Protein AF-A0A381C977-F1 (afdb_monomer)

Organism: NCBI:txid82977

Radius of gyration: 35.24 Å; Cα contacts (8 Å, |Δi|>4): 410; chains: 1; bounding box: 62×56×121 Å

Secondary structure (DSSP, 8-state):
---HHHHHHHHHHHHHHHHHHHHHHHHHHHHHHHHHHHS--EEEEEEEE--TT--EEEEEEEEE-SSS-EEEEEEEEE-TTS-EEEEEEEEEEEEE-TT-EEEEPPPP-S-EE-TTS-EE----SS--EEEEEETTS-EEEPEE-----S---S-PPP--EETTEEP-TTEEEEEEEEETTEEEEEEEETTSBEESTT-BTTB-B--GGG-SHHHHHHHHHHTTGGGG-SEEEEEEEETTEEEEEEEGGG-------

Foldseek 3Di:
DPPPVVVVVVVVVVVVVVVVVVVVVVVVVVVVLVCLAPDFAKAWDWDWDDDPQAIDTHQIKIFGAGQAKFFFQWKWKQAPVRDIDTQDGDVRTDIAHHRRMDGDDGDDDNFDADPVRDTDHDDPVDDMWIKTQGPVGDIGTYHHPDPPPPDDDPDDDDFFDDPNDTDDPQWFKWKWFAAPNDTWIWTAGLQFAIDTPLDLVPPGGDHNVCPDPVSVVVCCVVSVSCVRTPWMWMWGDDPSDTDTDDTRVDDDDPDDD

pLDDT: mean 83.53, std 13.59, range [32.53, 97.38]

Sequence (257 aa):
MLNQHVLEYCSSIYDFLKGLPLSLFAATFAIYFAYMKISNKVAFSYSVSFRESGDKLTDFILKNQRDKTYSIKKILCKLNDGNLIILKDFQPPLLLKPFETALVEFDDVSMWLDKEGVKYHPDYSELFEITLLLHSGGSVKCINKYHSDYKEATISPYVSRFDGLILTQNMKFVMKVVTDNKTKDLIIYSHGWIEGDAYFGGYNCLNKEDVSLYRIVEIISEKKFNLSWDYYVVFEINDFRVKKVYDSRCQVELSNT

Mean predicted aligned error: 15.33 Å

Structure (mmCIF, N/CA/C/O backbone):
data_AF-A0A381C977-F1
#
_entry.id   AF-A0A381C977-F1
#
loop_
_atom_site.group_PDB
_atom_site.id
_atom_site.type_symbol
_atom_site.label_atom_id
_atom_site.label_alt_id
_atom_site.label_comp_id
_atom_site.label_asym_id
_atom_site.label_entity_id
_atom_site.label_seq_id
_atom_site.pdbx_PDB_ins_code
_atom_site.Cartn_x
_atom_site.Cartn_y
_atom_site.Cartn_z
_atom_site.occupancy
_atom_site.B_iso_or_equiv
_atom_site.auth_seq_id
_atom_site.auth_comp_id
_atom_site.auth_asym_id
_atom_site.auth_atom_id
_atom_site.pdbx_PDB_model_num
ATOM 1 N N . MET A 1 1 ? -4.507 -30.194 74.683 1.00 53.44 1 MET A N 1
ATOM 2 C CA . MET A 1 1 ? -5.699 -30.534 73.878 1.00 53.44 1 MET A CA 1
ATOM 3 C C . MET A 1 1 ? -6.047 -29.318 73.042 1.00 53.44 1 MET A C 1
ATOM 5 O O . MET A 1 1 ? -6.286 -28.265 73.618 1.00 53.44 1 MET A O 1
ATOM 9 N N . LEU A 1 2 ? -5.956 -29.418 71.714 1.00 55.38 2 LEU A N 1
ATOM 10 C CA . LEU A 1 2 ? -6.331 -28.321 70.820 1.00 55.38 2 LEU A CA 1
ATOM 11 C C . LEU A 1 2 ? -7.862 -28.195 70.844 1.00 55.38 2 LEU A C 1
ATOM 13 O O . LEU A 1 2 ? -8.553 -29.204 70.728 1.00 55.38 2 LEU A O 1
ATOM 17 N N . ASN A 1 3 ? -8.380 -26.987 71.066 1.00 77.00 3 ASN A N 1
ATOM 18 C CA . ASN A 1 3 ? -9.812 -26.746 71.233 1.00 77.00 3 ASN A CA 1
ATOM 19 C C . ASN A 1 3 ? -10.556 -27.082 69.927 1.00 77.00 3 ASN A C 1
ATOM 21 O O . ASN A 1 3 ? -10.293 -26.482 68.886 1.00 77.00 3 ASN A O 1
ATOM 25 N N . GLN A 1 4 ? -11.463 -28.055 69.988 1.00 74.94 4 GLN A N 1
ATOM 26 C CA . GLN A 1 4 ? -12.178 -28.612 68.836 1.00 74.94 4 GLN A CA 1
ATOM 27 C C . GLN A 1 4 ? -12.978 -27.535 68.082 1.00 74.94 4 GLN A C 1
ATOM 29 O O . GLN A 1 4 ? -12.979 -27.508 66.855 1.00 74.94 4 GLN A O 1
ATOM 34 N N . HIS A 1 5 ? -13.513 -26.553 68.812 1.00 73.81 5 HIS A N 1
ATOM 35 C CA . HIS A 1 5 ? -14.181 -25.388 68.231 1.00 73.81 5 HIS A CA 1
ATOM 36 C C . HIS A 1 5 ? -13.246 -24.474 67.434 1.00 73.81 5 HIS A C 1
ATOM 38 O O . HIS A 1 5 ? -13.669 -23.868 66.456 1.00 73.81 5 HIS A O 1
ATOM 44 N N . VAL A 1 6 ? -11.968 -24.375 67.816 1.00 77.38 6 VAL A N 1
ATOM 45 C CA . VAL A 1 6 ? -10.982 -23.562 67.084 1.00 77.38 6 VAL A CA 1
ATOM 46 C C . VAL A 1 6 ? -10.616 -24.234 65.760 1.00 77.38 6 VAL A C 1
ATOM 48 O O . VAL A 1 6 ? -10.459 -23.553 64.752 1.00 77.38 6 VAL A O 1
ATOM 51 N N . LEU A 1 7 ? -10.531 -25.567 65.737 1.00 78.19 7 LEU A N 1
ATOM 52 C CA . LEU A 1 7 ? -10.293 -26.334 64.510 1.00 78.19 7 LEU A CA 1
ATOM 53 C C . LEU A 1 7 ? -11.455 -26.210 63.516 1.00 78.19 7 LEU A C 1
ATOM 55 O O . LEU A 1 7 ? -11.210 -25.983 62.332 1.00 78.19 7 LEU A O 1
ATOM 59 N N . GLU A 1 8 ? -12.701 -26.288 63.989 1.00 79.69 8 GLU A N 1
ATOM 60 C CA . GLU A 1 8 ? -13.889 -26.082 63.149 1.00 79.69 8 GLU A CA 1
ATOM 61 C C . GLU A 1 8 ? -13.926 -24.665 62.563 1.00 79.69 8 GLU A C 1
ATOM 63 O O . GLU A 1 8 ? -14.110 -24.503 61.354 1.00 79.69 8 GLU A O 1
ATOM 68 N N . TYR A 1 9 ? -13.645 -23.647 63.383 1.00 77.69 9 TYR A N 1
ATOM 69 C CA . TYR A 1 9 ? -13.594 -22.251 62.941 1.00 77.69 9 TYR A CA 1
ATOM 70 C C . TYR A 1 9 ? -12.506 -22.017 61.882 1.00 77.69 9 TYR A C 1
ATOM 72 O O . TYR A 1 9 ? -12.747 -21.378 60.858 1.00 77.69 9 TYR A O 1
ATOM 80 N N . CYS A 1 10 ? -11.316 -22.587 62.086 1.00 76.38 10 CYS A N 1
ATOM 81 C CA . CYS A 1 10 ? -10.224 -22.524 61.117 1.00 76.38 10 CYS A CA 1
ATOM 82 C C . CYS A 1 10 ? -10.563 -23.245 59.804 1.00 76.38 10 CYS A C 1
ATOM 84 O O . CYS A 1 10 ? -10.223 -22.733 58.737 1.00 76.38 10 CYS A O 1
ATOM 86 N N . SER A 1 11 ? -11.255 -24.390 59.857 1.00 78.19 11 SER A N 1
ATOM 87 C CA . SER A 1 11 ? -11.688 -25.111 58.650 1.00 78.19 11 SER A CA 1
ATOM 88 C C . SER A 1 11 ? -12.703 -24.302 57.837 1.00 78.19 11 SER A C 1
ATOM 90 O O . SER A 1 11 ? -12.545 -24.154 56.628 1.00 78.19 11 SER A O 1
ATOM 92 N N . SER A 1 12 ? -13.661 -23.655 58.510 1.00 73.94 12 SER A N 1
ATOM 93 C CA . SER A 1 12 ? -14.663 -22.808 57.861 1.00 73.94 12 SER A CA 1
ATOM 94 C C . SER A 1 12 ? -14.040 -21.572 57.203 1.00 73.94 12 SER A C 1
ATOM 96 O O . SER A 1 12 ? -14.443 -21.195 56.103 1.00 73.94 12 SER A O 1
ATOM 98 N N . ILE A 1 13 ? -13.036 -20.959 57.840 1.00 74.62 13 ILE A N 1
ATOM 99 C CA . ILE A 1 13 ? -12.289 -19.832 57.261 1.00 74.62 13 ILE A CA 1
ATOM 100 C C . ILE A 1 13 ? -11.457 -20.293 56.059 1.00 74.62 13 ILE A C 1
ATOM 102 O O . ILE A 1 13 ? -11.405 -19.593 55.048 1.00 74.62 13 ILE A O 1
ATOM 106 N N . TYR A 1 14 ? -10.828 -21.466 56.140 1.00 77.81 14 TYR A N 1
ATOM 107 C CA . TYR A 1 14 ? -10.060 -22.038 55.037 1.00 77.81 14 TYR A CA 1
ATOM 108 C C . TYR A 1 14 ? -10.944 -22.336 53.819 1.00 77.81 14 TYR A C 1
ATOM 110 O O . TYR A 1 14 ? -10.590 -21.950 52.707 1.00 77.81 14 TYR A O 1
ATOM 118 N N . ASP A 1 15 ? -12.116 -22.937 54.018 1.00 74.44 15 ASP A N 1
ATOM 119 C CA . ASP A 1 15 ? -13.054 -23.233 52.931 1.00 74.44 15 ASP A CA 1
ATOM 120 C C . ASP A 1 15 ? -13.623 -21.956 52.290 1.00 74.44 15 ASP A C 1
ATOM 122 O O . ASP A 1 15 ? -13.745 -21.876 51.065 1.00 74.44 15 ASP A O 1
ATOM 126 N N . PHE A 1 16 ? -13.871 -20.911 53.087 1.00 68.31 16 PHE A N 1
ATOM 127 C CA . PHE A 1 16 ? -14.254 -19.588 52.584 1.00 68.31 16 PHE A CA 1
ATOM 128 C C . PHE A 1 16 ? -13.129 -18.929 51.765 1.00 68.31 16 PHE A C 1
ATOM 130 O O . PHE A 1 16 ? -13.351 -18.439 50.653 1.00 68.31 16 PHE A O 1
ATOM 137 N N . LEU A 1 17 ? -11.892 -18.972 52.271 1.00 67.25 17 LEU A N 1
ATOM 138 C CA . LEU A 1 17 ? -10.709 -18.440 51.588 1.00 67.25 17 LEU A CA 1
ATOM 139 C C . LEU A 1 17 ? -10.305 -19.257 50.355 1.00 67.25 17 LEU A C 1
ATOM 141 O O . LEU A 1 17 ? -9.634 -18.726 49.478 1.00 67.25 17 LEU A O 1
ATOM 145 N N . LYS A 1 18 ? -10.720 -20.520 50.243 1.00 73.50 18 LYS A N 1
ATOM 146 C CA . LYS A 1 18 ? -10.436 -21.378 49.085 1.00 73.50 18 LYS A CA 1
ATOM 147 C C . LYS A 1 18 ? -11.252 -20.987 47.847 1.00 73.50 18 LYS A C 1
ATOM 149 O O . LYS A 1 18 ? -10.755 -21.110 46.729 1.00 73.50 18 LYS A O 1
ATOM 154 N N . GLY A 1 19 ? -12.479 -20.488 48.027 1.00 68.50 19 GLY A N 1
ATOM 155 C CA . GLY A 1 19 ? -13.359 -20.048 46.932 1.00 68.50 19 GLY A CA 1
ATOM 156 C C . GLY A 1 19 ? -13.168 -18.587 46.502 1.00 68.50 19 GLY A C 1
ATOM 157 O O . GLY A 1 19 ? -13.388 -18.246 45.335 1.00 68.50 19 GLY A O 1
ATOM 158 N N . LEU A 1 20 ? -12.717 -17.724 47.421 1.00 75.94 20 LEU A N 1
ATOM 159 C CA . LEU A 1 20 ? -12.556 -16.284 47.186 1.00 75.94 20 LEU A CA 1
ATOM 160 C C . LEU A 1 20 ? -11.627 -15.941 45.999 1.00 75.94 20 LEU A C 1
ATOM 162 O O . LEU A 1 20 ? -12.036 -15.144 45.150 1.00 75.94 20 LEU A O 1
ATOM 166 N N . PRO A 1 21 ? -10.427 -16.545 45.860 1.00 79.75 21 PRO A N 1
ATOM 167 C CA . PRO A 1 21 ? -9.498 -16.228 44.781 1.00 79.75 21 PRO A CA 1
ATOM 168 C C . PRO A 1 21 ? -10.104 -16.526 43.414 1.00 79.75 21 PRO A C 1
ATOM 170 O O . PRO A 1 21 ? -10.036 -15.690 42.519 1.00 79.75 21 PRO A O 1
ATOM 173 N N . LEU A 1 22 ? -10.763 -17.680 43.263 1.00 80.56 22 LEU A N 1
ATOM 174 C CA . LEU A 1 22 ? -11.372 -18.087 41.997 1.00 80.56 22 LEU A CA 1
ATOM 175 C C . LEU A 1 22 ? -12.500 -17.131 41.584 1.00 80.56 22 LEU A C 1
ATOM 177 O O . LEU A 1 22 ? -12.594 -16.759 40.416 1.00 80.56 22 LEU A O 1
ATOM 181 N N . SER A 1 23 ? -13.314 -16.683 42.546 1.00 84.06 23 SER A N 1
ATOM 182 C CA . SER A 1 23 ? -14.376 -15.702 42.294 1.00 84.06 23 SER A CA 1
ATOM 183 C C . SER A 1 23 ? -13.831 -14.322 41.899 1.00 84.06 23 SER A C 1
ATOM 185 O O . SER A 1 23 ? -14.356 -13.698 40.978 1.00 84.06 23 SER A O 1
ATOM 187 N N . LEU A 1 24 ? -12.730 -13.878 42.517 1.00 85.00 24 LEU A N 1
ATOM 188 C CA . LEU A 1 24 ? -12.038 -12.636 42.162 1.00 85.00 24 LEU A CA 1
ATOM 189 C C . LEU A 1 24 ? -11.413 -12.723 40.762 1.00 85.00 24 LEU A C 1
ATOM 191 O O . LEU A 1 24 ? -11.556 -11.797 39.958 1.00 85.00 24 LEU A O 1
ATOM 195 N N . PHE A 1 25 ? -10.789 -13.856 40.425 1.00 85.06 25 PHE A N 1
ATOM 196 C CA . PHE A 1 25 ? -10.299 -14.109 39.070 1.00 85.06 25 PHE A CA 1
ATOM 197 C C . PHE A 1 25 ? -11.448 -14.087 38.055 1.00 85.06 25 PHE A C 1
ATOM 199 O O . PHE A 1 25 ? -11.377 -13.366 37.064 1.00 85.06 25 PHE A O 1
ATOM 206 N N . ALA A 1 26 ? -12.555 -14.781 38.313 1.00 87.44 26 ALA A N 1
ATOM 207 C CA . ALA A 1 26 ? -13.708 -14.757 37.415 1.00 87.44 26 ALA A CA 1
ATOM 208 C C . ALA A 1 26 ? -14.281 -13.338 37.228 1.00 87.44 26 ALA A C 1
ATOM 210 O O . ALA A 1 26 ? -14.559 -12.928 36.100 1.00 87.44 26 ALA A O 1
ATOM 211 N N . ALA A 1 27 ? -14.398 -12.559 38.308 1.00 90.56 27 ALA A N 1
ATOM 212 C CA . ALA A 1 27 ? -14.891 -11.184 38.260 1.00 90.56 27 ALA A CA 1
ATOM 213 C C . ALA A 1 27 ? -13.979 -10.264 37.431 1.00 90.56 27 ALA A C 1
ATOM 215 O O . ALA A 1 27 ? -14.463 -9.483 36.612 1.00 90.56 27 ALA A O 1
ATOM 216 N N . THR A 1 28 ? -12.658 -10.379 37.591 1.00 89.50 28 THR A N 1
ATOM 217 C CA . THR A 1 28 ? -11.688 -9.587 36.812 1.00 89.50 28 THR A 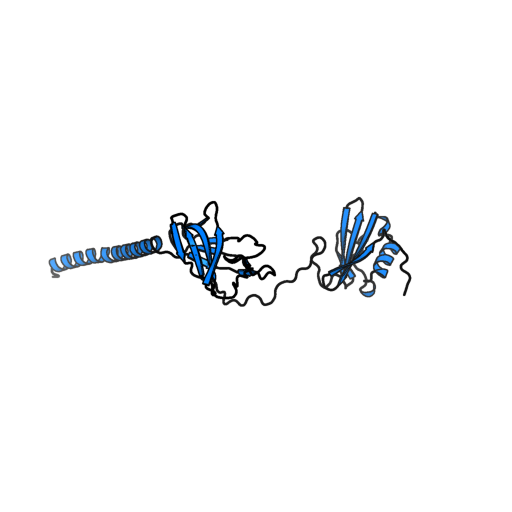CA 1
ATOM 218 C C . THR A 1 28 ? -11.753 -9.901 35.317 1.00 89.50 28 THR A C 1
ATOM 220 O O . THR A 1 28 ? -11.802 -8.974 34.505 1.00 89.50 28 THR A O 1
ATOM 223 N N . PHE A 1 29 ? -11.855 -11.179 34.935 1.00 90.88 29 PHE A N 1
ATOM 224 C CA . PHE A 1 29 ? -12.082 -11.563 33.538 1.00 90.88 29 PHE A CA 1
ATOM 225 C C . PHE A 1 29 ? -13.427 -11.057 33.007 1.00 90.88 29 PHE A C 1
ATOM 227 O O . PHE A 1 29 ? -13.480 -10.529 31.897 1.00 90.88 29 PHE A O 1
ATOM 234 N N . ALA A 1 30 ? -14.504 -11.152 33.791 1.00 90.94 30 ALA A N 1
ATOM 235 C CA . ALA A 1 30 ? -15.818 -10.653 33.388 1.00 90.94 30 ALA A CA 1
ATOM 236 C C . ALA A 1 30 ? -15.794 -9.141 33.106 1.00 90.94 30 ALA A C 1
ATOM 238 O O . ALA A 1 30 ? -16.296 -8.698 32.071 1.00 90.94 30 ALA A O 1
ATOM 239 N N . ILE A 1 31 ? -15.148 -8.357 33.976 1.00 91.81 31 ILE A N 1
ATOM 240 C CA . ILE A 1 31 ? -14.964 -6.912 33.784 1.00 91.81 31 ILE A CA 1
ATOM 241 C C . ILE A 1 31 ? -14.131 -6.637 32.526 1.00 91.81 31 ILE A C 1
ATOM 243 O O . ILE A 1 31 ? -14.494 -5.777 31.721 1.00 91.81 31 ILE A O 1
ATOM 247 N N . TYR A 1 32 ? -13.044 -7.384 32.316 1.00 90.12 32 TYR A N 1
ATOM 248 C CA . TYR A 1 32 ? -12.194 -7.238 31.136 1.00 90.12 32 TYR A CA 1
ATOM 249 C C . TYR A 1 32 ? -12.957 -7.510 29.830 1.00 90.12 32 TYR A C 1
ATOM 251 O O . TYR A 1 32 ? -12.916 -6.691 28.908 1.00 90.12 32 TYR A O 1
ATOM 259 N N . PHE A 1 33 ? -13.702 -8.614 29.749 1.00 88.94 33 PHE A N 1
ATOM 260 C CA . PHE A 1 33 ? -14.486 -8.947 28.558 1.00 88.94 33 PHE A CA 1
ATOM 261 C C . PHE A 1 33 ? -15.640 -7.967 28.330 1.00 88.94 33 PHE A C 1
ATOM 263 O O . PHE A 1 33 ? -15.883 -7.559 27.192 1.00 88.94 33 PHE A O 1
ATOM 270 N N . ALA A 1 34 ? -16.297 -7.504 29.398 1.00 89.06 34 ALA A N 1
ATOM 271 C 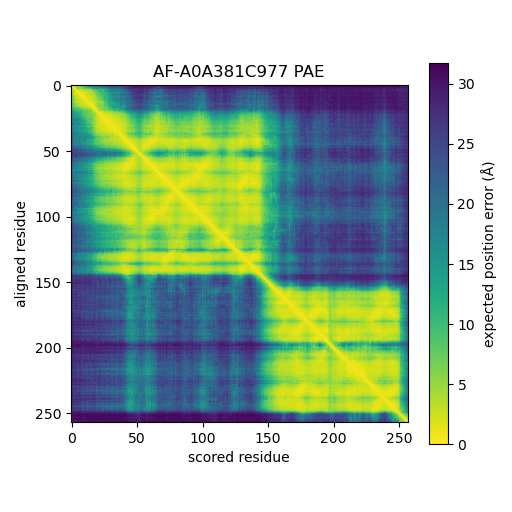CA . ALA A 1 34 ? -17.298 -6.447 29.299 1.00 89.06 34 ALA A CA 1
ATOM 272 C C . ALA A 1 34 ? -16.693 -5.159 28.712 1.00 89.06 34 ALA A C 1
ATOM 274 O O . ALA A 1 34 ? -17.239 -4.586 27.765 1.00 89.06 34 ALA A O 1
ATOM 275 N N . TYR A 1 35 ? -15.517 -4.745 29.193 1.00 89.81 35 TYR A N 1
ATOM 276 C CA . TYR A 1 35 ? -14.794 -3.596 28.647 1.00 89.81 35 TYR A CA 1
ATOM 277 C C . TYR A 1 35 ? -14.421 -3.786 27.166 1.00 89.81 35 TYR A C 1
ATOM 279 O O . TYR A 1 35 ? -14.592 -2.863 26.361 1.00 89.81 35 TYR A O 1
ATOM 287 N N . MET A 1 36 ? -13.954 -4.977 26.779 1.00 86.62 36 MET A N 1
ATOM 288 C CA . MET A 1 36 ? -13.595 -5.300 25.391 1.00 86.62 36 MET A CA 1
ATOM 289 C C . MET A 1 36 ? -14.790 -5.273 24.433 1.00 86.62 36 MET A C 1
ATOM 291 O O . MET A 1 36 ? -14.609 -4.946 23.260 1.00 86.62 36 MET A O 1
ATOM 295 N N . LYS A 1 37 ? -15.998 -5.559 24.926 1.00 86.06 37 LYS A N 1
ATOM 296 C CA . LYS A 1 37 ? -17.238 -5.543 24.139 1.00 86.06 37 LYS A CA 1
ATOM 297 C C . LYS A 1 37 ? -17.858 -4.148 24.024 1.00 86.06 37 LYS A C 1
ATOM 299 O O . LYS A 1 37 ? -18.415 -3.797 22.985 1.00 86.06 37 LYS A O 1
ATOM 304 N N . ILE A 1 38 ? -17.757 -3.331 25.073 1.00 84.44 38 ILE A N 1
ATOM 305 C CA . ILE A 1 38 ? -18.391 -2.003 25.113 1.00 84.44 38 ILE A CA 1
ATOM 306 C C . ILE A 1 38 ? -17.493 -0.942 24.466 1.00 84.44 38 ILE A C 1
ATOM 308 O O . ILE A 1 38 ? -17.954 -0.139 23.652 1.00 84.44 38 ILE A O 1
ATOM 312 N N . SER A 1 39 ? -16.194 -0.946 24.770 1.00 86.88 39 SER A N 1
ATOM 313 C CA . SER A 1 39 ? -15.284 0.103 24.298 1.00 86.88 39 SER A CA 1
ATOM 314 C C . SER A 1 39 ? -15.073 0.074 22.778 1.00 86.88 39 SER A C 1
ATOM 316 O O . SER A 1 39 ? -15.250 -0.949 22.116 1.00 86.88 39 SER A O 1
ATOM 318 N N . ASN A 1 40 ? -14.722 1.226 22.202 1.00 87.88 40 ASN A N 1
ATOM 319 C CA . ASN A 1 40 ? -14.386 1.362 20.787 1.00 87.88 40 ASN A CA 1
ATOM 320 C C . ASN A 1 40 ? -12.873 1.446 20.612 1.00 87.88 40 ASN A C 1
ATOM 322 O O . ASN A 1 40 ? -12.239 2.291 21.242 1.00 87.88 40 ASN A O 1
ATOM 326 N N . LYS A 1 41 ? -12.292 0.593 19.763 1.00 92.44 41 LYS A N 1
ATOM 327 C CA . LYS A 1 41 ? -10.870 0.698 19.420 1.00 92.44 41 LYS A CA 1
ATOM 328 C C . LYS A 1 41 ? -10.584 0.072 18.061 1.00 92.44 41 LYS A C 1
ATOM 330 O O . LYS A 1 41 ? -10.393 -1.137 17.954 1.00 92.44 41 LYS A O 1
ATOM 335 N N . VAL A 1 42 ? -10.529 0.925 17.044 1.00 94.94 42 VAL A N 1
ATOM 336 C CA . VAL A 1 42 ? -10.055 0.572 15.704 1.00 94.94 42 VAL A CA 1
ATOM 337 C C . VAL A 1 42 ? -8.773 1.349 15.452 1.00 94.94 42 VAL A C 1
ATOM 339 O O . VAL A 1 42 ? -8.721 2.552 15.702 1.00 94.94 42 VAL A O 1
ATOM 342 N N . ALA A 1 43 ? -7.729 0.655 15.021 1.00 93.81 43 ALA A N 1
ATOM 343 C CA . ALA A 1 43 ? -6.476 1.270 14.614 1.00 93.81 43 ALA A CA 1
ATOM 344 C C . ALA A 1 43 ? -6.367 1.291 13.092 1.00 93.81 43 ALA A C 1
ATOM 346 O O . ALA A 1 43 ? -6.979 0.450 12.433 1.00 93.81 43 ALA A O 1
ATOM 347 N N . PHE A 1 44 ? -5.578 2.218 12.562 1.00 92.69 44 PHE A N 1
ATOM 348 C CA . PHE A 1 44 ? -5.246 2.239 11.143 1.00 92.69 44 PHE A CA 1
ATOM 349 C C . PHE A 1 44 ? -3.741 2.387 10.905 1.00 92.69 44 PHE A C 1
ATOM 351 O O . PHE A 1 44 ? -3.015 2.877 11.779 1.00 92.69 44 PHE A O 1
ATOM 358 N N . SER A 1 45 ? -3.305 1.928 9.734 1.00 90.06 45 SER A N 1
ATOM 359 C CA . SER A 1 45 ? -1.977 2.134 9.150 1.00 90.06 45 SER A CA 1
ATOM 360 C C . SER A 1 45 ? -2.124 2.425 7.660 1.00 90.06 45 SER A C 1
ATOM 362 O O . SER A 1 45 ? -3.116 2.009 7.063 1.00 90.06 45 SER A O 1
ATOM 364 N N . TYR A 1 46 ? -1.174 3.143 7.071 1.00 87.81 46 TYR A N 1
ATOM 365 C CA . TYR A 1 46 ? -1.224 3.550 5.668 1.00 87.81 46 TYR A CA 1
ATOM 366 C C . TYR A 1 46 ? 0.180 3.842 5.133 1.00 87.81 46 TYR A C 1
ATOM 368 O O . TYR A 1 46 ? 1.120 4.027 5.906 1.00 87.81 46 TYR A O 1
ATOM 376 N N . SER A 1 47 ? 0.269 3.943 3.814 1.00 83.19 47 SER A N 1
ATOM 377 C CA . SER A 1 47 ? 1.387 4.503 3.059 1.00 83.19 47 SER A CA 1
ATOM 378 C C . SER A 1 47 ? 0.883 5.647 2.181 1.00 83.19 47 SER A C 1
ATOM 380 O O . SER A 1 47 ? -0.306 5.715 1.858 1.00 83.19 47 SER A O 1
ATOM 382 N N . VAL A 1 48 ? 1.769 6.560 1.787 1.00 81.69 48 VAL A N 1
ATOM 383 C CA . VAL A 1 48 ? 1.426 7.681 0.901 1.00 81.69 48 VAL A CA 1
ATOM 384 C C . VAL A 1 48 ? 2.126 7.489 -0.438 1.00 81.69 48 VAL A C 1
ATOM 386 O O . VAL A 1 48 ? 3.329 7.263 -0.502 1.00 81.69 48 VAL A O 1
ATOM 389 N N . SER A 1 49 ? 1.360 7.567 -1.521 1.00 76.00 49 SER A N 1
ATOM 390 C CA . SER A 1 49 ? 1.872 7.601 -2.887 1.00 76.00 49 SER A CA 1
ATOM 391 C C . SER A 1 49 ? 1.709 9.015 -3.431 1.00 76.00 49 SER A C 1
ATOM 393 O O . SER A 1 49 ? 0.586 9.477 -3.635 1.00 76.00 49 SER A O 1
ATOM 395 N N . PHE A 1 50 ? 2.832 9.685 -3.680 1.00 70.31 50 PHE A N 1
ATOM 396 C CA . PHE A 1 50 ? 2.868 11.012 -4.292 1.00 70.31 50 PHE A CA 1
ATOM 397 C C . PHE A 1 50 ? 2.546 10.912 -5.791 1.00 70.31 50 PHE A C 1
ATOM 399 O O . PHE A 1 50 ? 3.159 10.118 -6.513 1.00 70.31 50 PH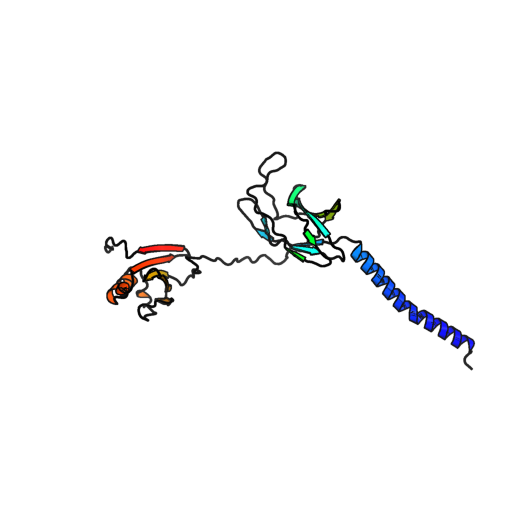E A O 1
ATOM 406 N N . ARG A 1 51 ? 1.579 11.703 -6.272 1.00 65.06 51 ARG A N 1
ATOM 407 C CA . ARG A 1 51 ? 1.179 11.779 -7.690 1.00 65.06 51 ARG A CA 1
ATOM 408 C C . ARG A 1 51 ? 0.929 13.232 -8.093 1.00 65.06 51 ARG A C 1
ATOM 410 O O . ARG A 1 51 ? 0.536 14.044 -7.263 1.00 65.06 51 ARG A O 1
ATOM 417 N N . GLU A 1 52 ? 1.058 13.552 -9.383 1.00 59.81 52 GLU A N 1
ATOM 418 C CA . GLU A 1 52 ? 0.754 14.902 -9.904 1.00 59.81 52 GLU A CA 1
ATOM 419 C C . GLU A 1 52 ? -0.713 15.327 -9.683 1.00 59.81 52 GLU A C 1
ATOM 421 O O . GLU A 1 52 ? -1.016 16.515 -9.583 1.00 59.81 52 GLU A O 1
ATOM 426 N N . SER A 1 53 ? -1.634 14.363 -9.579 1.00 59.03 53 SER A N 1
ATOM 427 C CA . SER A 1 53 ? -3.056 14.589 -9.284 1.00 59.03 53 SER A CA 1
ATOM 428 C C . SER A 1 53 ? -3.358 14.827 -7.795 1.00 59.03 53 SER A C 1
ATOM 430 O O . SER A 1 53 ? -4.515 15.063 -7.446 1.00 59.03 53 SER A O 1
ATOM 432 N N . GLY A 1 54 ? -2.344 14.764 -6.927 1.00 64.19 54 GLY A N 1
ATOM 433 C CA . GLY A 1 54 ? -2.458 14.821 -5.469 1.00 64.19 54 GLY A CA 1
ATOM 434 C C . GLY A 1 54 ? -2.087 13.498 -4.801 1.00 64.19 54 GLY A C 1
ATOM 435 O O . GLY A 1 54 ? -2.135 12.432 -5.425 1.00 64.19 54 GLY A O 1
ATOM 436 N N . ASP A 1 55 ? -1.715 13.580 -3.527 1.00 73.00 55 ASP A N 1
ATOM 437 C CA . ASP A 1 55 ? -1.285 12.431 -2.737 1.00 73.00 55 ASP A CA 1
ATOM 438 C C . ASP A 1 55 ? -2.405 11.400 -2.597 1.00 73.00 55 ASP A C 1
ATOM 440 O O . ASP A 1 55 ? -3.587 11.730 -2.469 1.00 73.00 55 ASP A O 1
ATOM 444 N N . LYS A 1 56 ? -2.029 10.121 -2.612 1.00 79.88 56 LYS A N 1
ATOM 445 C CA . LYS A 1 56 ? -2.954 9.003 -2.440 1.00 79.88 56 LYS A CA 1
ATOM 446 C C . LYS A 1 56 ? -2.561 8.171 -1.229 1.00 79.88 56 LYS A C 1
ATOM 448 O O . LYS A 1 56 ? -1.439 7.677 -1.144 1.00 79.88 56 LYS A O 1
ATOM 453 N N . LEU A 1 57 ? -3.525 7.919 -0.346 1.00 83.00 57 LEU A N 1
ATOM 454 C CA . LEU A 1 57 ? -3.386 6.885 0.674 1.00 83.00 57 LEU A CA 1
ATOM 455 C C . LEU A 1 57 ? -3.399 5.501 0.008 1.00 83.00 57 LEU A C 1
ATOM 457 O O . LEU A 1 57 ? -4.305 5.153 -0.750 1.00 83.00 57 LEU A O 1
ATOM 461 N N . THR A 1 58 ? -2.375 4.713 0.293 1.00 83.12 58 THR A N 1
ATOM 462 C CA . THR A 1 58 ? -2.149 3.353 -0.209 1.00 83.12 58 THR A CA 1
ATOM 463 C C . THR A 1 58 ? -1.919 2.417 0.970 1.00 83.12 58 THR A C 1
ATOM 465 O O . THR A 1 58 ? -1.699 2.885 2.088 1.00 83.12 58 THR A O 1
ATOM 468 N N . ASP A 1 59 ? -2.060 1.107 0.754 1.00 86.25 59 ASP A N 1
ATOM 469 C CA . ASP A 1 59 ? -1.885 0.085 1.798 1.00 86.25 59 ASP A CA 1
ATOM 470 C C . ASP A 1 59 ? -2.645 0.401 3.100 1.00 86.25 59 ASP A C 1
ATOM 472 O O . ASP A 1 59 ? -2.163 0.190 4.216 1.00 86.25 59 ASP A O 1
ATOM 476 N N . PHE A 1 60 ? -3.852 0.961 2.959 1.00 90.44 60 PHE A N 1
ATOM 477 C CA . PHE A 1 60 ? -4.630 1.434 4.092 1.00 90.44 60 PHE A CA 1
ATOM 478 C C . PHE A 1 60 ? -5.270 0.253 4.811 1.00 90.44 60 PHE A C 1
ATOM 480 O O . PHE A 1 60 ? -6.173 -0.406 4.299 1.00 90.44 60 PHE A O 1
ATOM 487 N N . ILE A 1 61 ? -4.818 -0.013 6.027 1.00 93.12 61 ILE A N 1
ATOM 488 C CA . ILE A 1 61 ? -5.240 -1.171 6.804 1.00 93.12 61 ILE A CA 1
ATOM 489 C C . ILE A 1 61 ? -6.019 -0.699 8.022 1.00 93.12 61 ILE A C 1
ATOM 491 O O . ILE A 1 61 ? -5.544 0.117 8.808 1.00 93.12 61 ILE A O 1
ATOM 495 N N . LEU A 1 62 ? -7.200 -1.277 8.224 1.00 95.69 62 LEU A N 1
ATOM 496 C CA . LEU A 1 62 ? -7.983 -1.148 9.447 1.00 95.69 62 LEU A CA 1
ATOM 497 C C . LEU A 1 62 ? -7.791 -2.384 10.317 1.00 95.69 62 LEU A C 1
ATOM 499 O O . LEU A 1 62 ? -7.959 -3.506 9.851 1.00 95.69 62 LEU A O 1
ATOM 503 N N . LYS A 1 63 ? -7.509 -2.186 11.604 1.00 95.31 63 LYS A N 1
ATOM 504 C CA . LYS A 1 63 ? -7.383 -3.262 12.592 1.00 95.31 63 LYS A CA 1
ATOM 505 C C . LYS A 1 63 ? -8.354 -3.065 13.742 1.00 95.31 63 LYS A C 1
ATOM 507 O O . LYS A 1 63 ? -8.227 -2.120 14.527 1.00 95.31 63 LYS A O 1
ATOM 512 N N . ASN A 1 64 ? -9.276 -4.004 13.898 1.00 95.56 64 ASN A N 1
ATOM 513 C CA . ASN A 1 64 ? -10.142 -4.067 15.062 1.00 95.56 64 ASN A CA 1
ATOM 514 C C . ASN A 1 64 ? -9.362 -4.590 16.276 1.00 95.56 64 ASN A C 1
ATOM 516 O O . ASN A 1 64 ? -8.656 -5.590 16.194 1.00 95.56 64 ASN A O 1
ATOM 520 N N . GLN A 1 65 ? -9.465 -3.912 17.417 1.00 93.56 65 GLN A N 1
ATOM 521 C CA . GLN A 1 65 ? -8.828 -4.331 18.674 1.00 93.56 65 GLN A CA 1
ATOM 522 C C . GLN A 1 65 ? -9.854 -4.698 19.745 1.00 93.56 65 GLN A C 1
ATOM 524 O O . GLN A 1 65 ? -9.534 -4.681 20.937 1.00 93.56 65 GLN A O 1
ATOM 529 N N . ARG A 1 66 ? -11.102 -4.941 19.345 1.00 93.31 66 ARG A N 1
ATOM 530 C CA . ARG A 1 66 ? -12.232 -5.184 20.234 1.00 93.31 66 ARG A CA 1
ATOM 531 C C . ARG A 1 66 ? -13.016 -6.405 19.806 1.00 93.31 66 ARG A C 1
ATOM 533 O O . ARG A 1 66 ? -13.014 -6.792 18.639 1.00 93.31 66 ARG A O 1
ATOM 540 N N . ASP A 1 67 ? -13.708 -6.971 20.786 1.00 91.25 67 ASP A N 1
ATOM 541 C CA . ASP A 1 67 ? -14.569 -8.129 20.594 1.00 91.25 67 ASP A CA 1
ATOM 542 C C . ASP A 1 67 ? -15.977 -7.689 20.166 1.00 91.25 67 ASP A C 1
ATOM 544 O O . ASP A 1 67 ? -16.966 -7.845 20.883 1.00 91.25 67 ASP A O 1
ATOM 548 N N . LYS A 1 68 ? -16.040 -6.997 19.023 1.00 90.94 68 LYS A N 1
ATOM 549 C CA . LYS A 1 68 ? -17.292 -6.584 18.384 1.00 90.94 68 LYS A CA 1
ATOM 550 C C . LYS A 1 68 ? -17.106 -6.325 16.902 1.00 90.94 68 LYS A C 1
ATOM 552 O O . LYS A 1 68 ? -16.052 -5.855 16.485 1.00 90.94 68 LYS A O 1
ATOM 557 N N . THR A 1 69 ? -18.145 -6.588 16.123 1.00 93.81 69 THR A N 1
ATOM 558 C CA . THR A 1 69 ? -18.158 -6.308 14.685 1.00 93.81 69 THR A CA 1
ATOM 559 C C . THR A 1 69 ? -18.510 -4.848 14.423 1.00 93.81 69 THR A C 1
ATOM 561 O O . THR A 1 69 ? -19.455 -4.316 15.008 1.00 93.81 69 THR A O 1
ATOM 564 N N . TYR A 1 70 ? -17.795 -4.216 13.496 1.00 95.38 70 TYR A N 1
ATOM 565 C CA . TYR A 1 70 ? -18.130 -2.898 12.969 1.00 95.38 70 TYR A CA 1
ATOM 566 C C . TYR A 1 70 ? -18.661 -3.024 11.544 1.00 95.38 70 TYR A C 1
ATOM 568 O O . TYR A 1 70 ? -17.987 -3.576 10.682 1.00 95.38 70 TYR A O 1
ATOM 576 N N . SER A 1 71 ? -19.853 -2.485 11.290 1.00 96.44 71 SER A N 1
ATOM 577 C CA . SER A 1 71 ? -20.398 -2.345 9.936 1.00 96.44 71 SER A CA 1
ATOM 578 C C . SER A 1 71 ? -20.102 -0.940 9.428 1.00 96.44 71 SER A C 1
ATOM 580 O O . SER A 1 71 ? -20.828 0.001 9.747 1.00 96.44 71 SER A O 1
ATOM 582 N N . ILE A 1 72 ? -19.022 -0.787 8.674 1.00 97.38 72 ILE A N 1
ATOM 583 C CA . ILE A 1 72 ? -18.481 0.495 8.223 1.00 97.38 72 ILE A CA 1
ATOM 584 C C . ILE A 1 72 ? -19.161 0.900 6.914 1.00 97.38 72 ILE A C 1
ATOM 586 O O . ILE A 1 72 ? -19.089 0.193 5.914 1.00 97.38 72 ILE A O 1
ATOM 590 N N . LYS A 1 73 ? -19.820 2.059 6.923 1.00 97.12 73 LYS A N 1
ATOM 591 C CA . LYS A 1 73 ? -20.445 2.673 5.747 1.00 97.12 73 LYS A CA 1
ATOM 592 C C . LYS A 1 73 ? -19.486 3.623 5.038 1.00 97.12 73 LYS A C 1
ATOM 594 O O . LYS A 1 73 ? -19.392 3.577 3.823 1.00 97.12 73 LYS A O 1
ATOM 599 N N . LYS A 1 74 ? -18.780 4.486 5.776 1.00 96.69 74 LYS A N 1
ATOM 600 C CA . LYS A 1 74 ? -17.846 5.462 5.189 1.00 96.69 74 LYS A CA 1
ATOM 601 C C . LYS A 1 74 ? -16.555 5.553 5.976 1.00 96.69 74 LYS A C 1
ATOM 603 O O . LYS A 1 74 ? -16.569 5.403 7.198 1.00 96.69 74 LYS A O 1
ATOM 608 N N . ILE A 1 75 ? -15.480 5.878 5.272 1.00 96.31 75 ILE A N 1
ATOM 609 C CA . ILE A 1 75 ? -14.218 6.314 5.865 1.00 96.31 75 ILE A CA 1
ATOM 610 C C . ILE A 1 75 ? -14.078 7.802 5.583 1.00 96.31 75 ILE A C 1
ATOM 612 O O . ILE A 1 75 ? -14.089 8.229 4.429 1.00 96.31 75 ILE A O 1
ATOM 616 N N . LEU A 1 76 ? -13.967 8.578 6.654 1.00 94.31 76 LEU A N 1
ATOM 617 C CA . LEU A 1 76 ? -13.729 10.009 6.612 1.00 94.31 76 LEU A CA 1
ATOM 618 C C . LEU A 1 76 ? -12.304 10.300 7.067 1.00 94.31 76 LEU A C 1
ATOM 620 O O . LEU A 1 76 ? -11.833 9.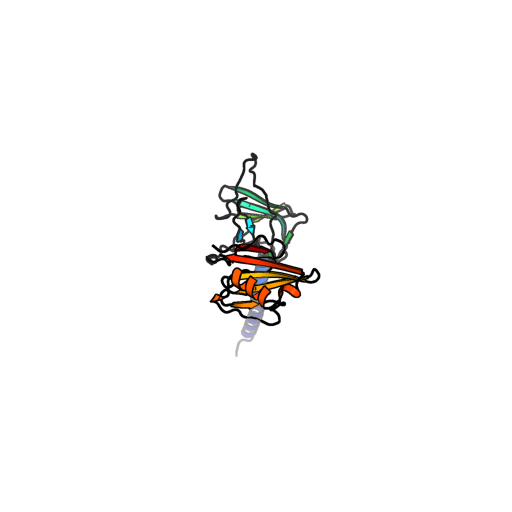703 8.036 1.00 94.31 76 LEU A O 1
ATOM 624 N N . CYS A 1 77 ? -11.663 11.248 6.400 1.00 92.06 77 CYS A N 1
ATOM 625 C CA . CYS A 1 77 ? -10.380 11.804 6.786 1.00 92.06 77 CYS A CA 1
ATOM 626 C C . CYS A 1 77 ? -10.553 13.285 7.091 1.00 92.06 77 CYS A C 1
ATOM 628 O O . CYS A 1 77 ? -11.061 14.029 6.255 1.00 92.06 77 CYS A O 1
ATOM 630 N N . LYS A 1 78 ? -10.165 13.703 8.292 1.00 90.44 78 LYS A N 1
ATOM 631 C CA . LYS A 1 78 ? -10.063 15.110 8.655 1.00 90.44 78 LYS A CA 1
ATOM 632 C C . LYS A 1 78 ? -8.597 15.514 8.580 1.00 90.44 78 LYS A C 1
ATOM 634 O O . LYS A 1 78 ? -7.787 14.990 9.344 1.00 90.44 78 LYS A O 1
ATOM 639 N N . LEU A 1 79 ? -8.294 16.425 7.671 1.00 86.75 79 LEU A N 1
ATOM 640 C CA . LEU A 1 79 ? -6.957 16.965 7.465 1.00 86.75 79 LEU A CA 1
ATOM 641 C C . LEU A 1 79 ? -6.650 18.087 8.465 1.00 86.75 79 LEU A C 1
ATOM 643 O O . LEU A 1 79 ? -7.550 18.603 9.140 1.00 86.75 79 LEU A O 1
ATOM 647 N N . ASN A 1 80 ? -5.371 18.451 8.573 1.00 83.69 80 ASN A N 1
ATOM 648 C CA . ASN A 1 80 ? -4.891 19.481 9.500 1.00 83.69 80 ASN A CA 1
ATOM 649 C C . ASN A 1 80 ? -5.473 20.872 9.226 1.00 83.69 80 ASN A C 1
ATOM 651 O O . ASN A 1 80 ? -5.732 21.625 10.164 1.00 83.69 80 ASN A O 1
ATOM 655 N N . ASP A 1 81 ? -5.755 21.184 7.963 1.00 82.69 81 ASP A N 1
ATOM 656 C CA . ASP A 1 81 ? -6.432 22.417 7.545 1.00 82.69 81 ASP A CA 1
ATOM 657 C C . ASP A 1 81 ? -7.922 22.468 7.951 1.00 82.69 81 ASP A C 1
ATOM 659 O O . ASP A 1 81 ? -8.610 23.463 7.727 1.00 82.69 81 ASP A O 1
ATOM 663 N N . GLY A 1 82 ? -8.430 21.402 8.577 1.00 83.62 82 GLY A N 1
ATOM 664 C CA . GLY A 1 82 ? -9.805 21.277 9.040 1.00 83.62 82 GLY A CA 1
ATOM 665 C C . GLY A 1 82 ? -10.768 20.720 7.995 1.00 83.62 82 GLY A C 1
ATOM 666 O O . GLY A 1 82 ? -11.918 20.436 8.350 1.00 83.62 82 GLY A O 1
ATOM 667 N N . ASN A 1 83 ? -10.322 20.509 6.753 1.00 84.19 83 ASN A N 1
ATOM 668 C CA . ASN A 1 83 ? -11.153 19.934 5.707 1.00 84.19 83 ASN A CA 1
ATOM 669 C C . ASN A 1 83 ? -11.466 18.463 5.991 1.00 84.19 83 ASN A C 1
ATOM 671 O O . ASN A 1 83 ? -10.659 17.702 6.530 1.00 84.19 83 ASN A O 1
ATOM 675 N N . LEU A 1 84 ? -12.688 18.066 5.635 1.00 88.25 84 LEU A N 1
ATOM 676 C CA . LEU A 1 84 ? -13.199 16.716 5.833 1.00 88.25 84 LEU A CA 1
ATOM 677 C C . LEU A 1 84 ? -13.443 16.061 4.478 1.00 88.25 84 LEU A C 1
ATOM 679 O O . LEU A 1 84 ? -14.295 16.503 3.709 1.00 88.25 84 LEU A O 1
ATOM 683 N N . ILE A 1 85 ? -12.735 14.969 4.231 1.00 90.00 85 ILE A N 1
ATOM 684 C CA . ILE A 1 85 ? -12.756 14.230 2.976 1.00 90.00 85 ILE A CA 1
ATOM 685 C C . ILE A 1 85 ? -13.415 12.876 3.191 1.00 90.00 85 ILE A C 1
ATOM 687 O O . ILE A 1 85 ? -13.165 12.190 4.184 1.00 90.00 85 ILE A O 1
ATOM 691 N N . ILE A 1 86 ? -14.242 12.463 2.233 1.00 91.19 86 ILE A N 1
ATOM 692 C CA . ILE A 1 86 ? -14.742 11.092 2.157 1.00 91.19 86 ILE A CA 1
ATOM 693 C C . ILE A 1 86 ? -13.724 10.280 1.357 1.00 91.19 86 ILE A C 1
ATOM 695 O O . ILE A 1 86 ? -13.619 10.454 0.149 1.00 91.19 86 ILE A O 1
ATOM 699 N N . LEU A 1 87 ? -12.984 9.395 2.027 1.00 90.88 87 LEU A N 1
ATOM 700 C CA . LEU A 1 87 ? -12.007 8.525 1.362 1.00 90.88 87 LEU A CA 1
ATOM 701 C C . LEU A 1 87 ? -12.679 7.341 0.662 1.00 90.88 87 LEU A C 1
ATOM 703 O O . LEU A 1 87 ? -12.230 6.900 -0.390 1.00 90.88 87 LEU A O 1
ATOM 707 N N . LYS A 1 88 ? -13.746 6.800 1.264 1.00 93.50 88 LYS A N 1
ATOM 708 C CA . LYS A 1 88 ? -14.525 5.697 0.689 1.00 93.50 88 LYS A CA 1
ATOM 709 C C . LYS A 1 88 ? -15.953 5.689 1.208 1.00 93.50 88 LYS A C 1
ATOM 711 O O . LYS A 1 88 ? -16.181 5.887 2.405 1.00 93.50 88 LYS A O 1
ATOM 716 N N . ASP A 1 89 ? -16.894 5.409 0.313 1.00 94.38 89 ASP A N 1
ATOM 717 C CA . ASP A 1 89 ? -18.298 5.122 0.617 1.00 94.38 89 ASP A CA 1
ATOM 718 C C . ASP A 1 89 ? -18.593 3.673 0.202 1.00 94.38 89 ASP A C 1
ATOM 720 O O . ASP A 1 89 ? -18.515 3.324 -0.973 1.00 94.38 89 ASP A O 1
ATOM 724 N N . PHE A 1 90 ? -18.849 2.802 1.175 1.00 95.25 90 PHE A N 1
ATOM 725 C CA . PHE A 1 90 ? -19.020 1.370 0.958 1.00 95.25 90 PHE A CA 1
ATOM 726 C C . PHE A 1 90 ? -20.478 1.027 0.653 1.00 95.25 90 PHE A C 1
ATOM 728 O O . PHE A 1 90 ? -21.371 1.239 1.482 1.00 95.25 90 PHE A O 1
ATOM 735 N N . GLN A 1 91 ? -20.706 0.420 -0.512 1.00 93.19 91 GLN A N 1
ATOM 736 C CA . GLN A 1 91 ? -21.985 -0.172 -0.900 1.00 93.19 91 GLN A CA 1
ATOM 737 C C . GLN A 1 91 ? -21.730 -1.545 -1.547 1.00 93.19 91 GLN A C 1
ATOM 739 O O . GLN A 1 91 ? -21.345 -1.589 -2.714 1.00 93.19 91 GLN A O 1
ATOM 744 N N . PRO A 1 92 ? -21.905 -2.671 -0.821 1.00 94.00 92 PRO A N 1
ATOM 745 C CA . PRO A 1 92 ? -22.413 -2.813 0.554 1.00 94.00 92 PRO A CA 1
ATOM 746 C C . PRO A 1 92 ? -21.405 -2.384 1.648 1.00 94.00 92 PRO A C 1
ATOM 748 O O . PRO A 1 92 ? -20.221 -2.253 1.347 1.00 94.00 92 PRO A O 1
ATOM 751 N N . PRO A 1 93 ? -21.838 -2.187 2.917 1.00 95.75 93 PRO A N 1
ATOM 752 C CA . PRO A 1 93 ? -20.949 -1.825 4.027 1.00 95.75 93 PRO A CA 1
ATOM 753 C C . PRO A 1 93 ? -19.824 -2.840 4.265 1.00 95.75 93 PRO A C 1
ATOM 755 O O . PRO A 1 93 ? -20.043 -4.050 4.190 1.00 95.75 93 PRO A O 1
ATOM 758 N N . LEU A 1 94 ? -18.642 -2.356 4.653 1.00 97.06 94 LEU A N 1
ATOM 759 C CA . LEU A 1 94 ? -17.523 -3.205 5.058 1.00 97.06 94 LEU A CA 1
ATOM 760 C C . LEU A 1 94 ? -17.766 -3.755 6.469 1.00 97.06 94 LEU A C 1
ATOM 762 O O . LEU A 1 94 ? -17.889 -2.994 7.431 1.00 97.06 94 LEU A O 1
ATOM 766 N N . LEU A 1 95 ? -17.802 -5.078 6.608 1.00 97.00 95 LEU A N 1
ATOM 767 C CA . LEU A 1 95 ? -17.869 -5.742 7.907 1.00 97.00 95 LEU A CA 1
ATOM 768 C C . LEU A 1 95 ? -16.456 -6.010 8.424 1.00 97.00 95 LEU A C 1
ATOM 770 O O . LEU A 1 95 ? -15.730 -6.799 7.835 1.00 97.00 95 LEU A O 1
ATOM 774 N N . LEU A 1 96 ? -16.099 -5.382 9.542 1.00 96.81 96 LEU A N 1
ATOM 775 C CA . LEU A 1 96 ? -14.845 -5.617 10.251 1.00 96.81 96 LEU A CA 1
ATOM 776 C C . LEU A 1 96 ? -15.135 -6.409 11.532 1.00 96.81 96 LEU A C 1
ATOM 778 O O . LEU A 1 96 ? -15.617 -5.854 12.525 1.00 96.81 96 LEU A O 1
ATOM 782 N N . LYS A 1 97 ? -14.892 -7.719 11.492 1.00 96.62 97 LYS A N 1
ATOM 783 C CA . LYS A 1 97 ? -15.167 -8.681 12.569 1.00 96.62 97 LYS A CA 1
ATOM 784 C C . LYS A 1 97 ? -14.256 -8.462 13.788 1.00 96.62 97 LYS A C 1
ATOM 786 O O . LYS A 1 97 ? -13.269 -7.721 13.704 1.00 96.62 97 LYS A O 1
ATOM 791 N N . PRO A 1 98 ? -14.575 -9.077 14.945 1.00 95.31 98 PRO A N 1
ATOM 792 C CA . PRO A 1 98 ? -13.720 -9.052 16.126 1.00 95.31 98 PRO A CA 1
ATOM 793 C C . PRO A 1 98 ? -12.270 -9.406 15.802 1.00 95.31 98 PRO A C 1
ATOM 795 O O . PRO A 1 98 ? -12.010 -10.415 15.153 1.00 95.31 98 PRO A O 1
ATOM 798 N N . PHE A 1 99 ? -11.338 -8.563 16.254 1.00 93.31 99 PHE A N 1
ATOM 799 C CA . PHE A 1 99 ? -9.886 -8.735 16.066 1.00 93.31 99 PHE A CA 1
ATOM 800 C C . PHE A 1 99 ? -9.393 -8.864 14.611 1.00 93.31 99 PHE A C 1
ATOM 802 O O . PHE A 1 99 ? -8.220 -9.161 14.380 1.00 93.31 99 PHE A O 1
ATOM 809 N N . GLU A 1 100 ? -10.260 -8.608 13.632 1.00 96.19 100 GLU A N 1
ATOM 810 C CA . GLU A 1 100 ? -9.937 -8.708 12.215 1.00 96.19 100 GLU A CA 1
ATOM 811 C C . GLU A 1 100 ? -9.100 -7.517 11.743 1.00 96.19 100 GLU A C 1
ATOM 813 O O . GLU A 1 100 ? -9.095 -6.426 12.328 1.00 96.19 100 GLU A O 1
ATOM 818 N N . THR A 1 101 ? -8.376 -7.754 10.655 1.00 95.50 101 THR A N 1
ATOM 819 C CA . THR A 1 101 ? -7.646 -6.741 9.908 1.00 95.50 101 THR A CA 1
ATOM 820 C C . THR A 1 101 ? -8.165 -6.733 8.475 1.00 95.50 101 THR A C 1
ATOM 822 O O . THR A 1 101 ? -8.277 -7.793 7.868 1.00 95.50 101 THR A O 1
ATOM 825 N N . ALA A 1 102 ? -8.487 -5.554 7.949 1.00 96.38 102 ALA A N 1
ATOM 826 C CA . ALA A 1 102 ? -8.985 -5.381 6.590 1.00 96.38 102 ALA A CA 1
ATOM 827 C C . ALA A 1 102 ? -8.098 -4.396 5.829 1.00 96.38 102 ALA A C 1
ATOM 829 O O . ALA A 1 102 ? -7.880 -3.276 6.295 1.00 96.38 102 ALA A O 1
ATOM 830 N N . LEU A 1 103 ? -7.619 -4.815 4.658 1.00 94.56 103 LEU A N 1
ATOM 831 C CA . LEU A 1 103 ? -7.029 -3.917 3.673 1.00 94.56 103 LEU A CA 1
ATOM 832 C C . LEU A 1 103 ? -8.162 -3.181 2.951 1.00 94.56 103 LEU A C 1
ATOM 834 O O . LEU A 1 103 ? -9.121 -3.803 2.490 1.00 94.56 103 LEU A O 1
ATOM 838 N N . VAL A 1 104 ? -8.059 -1.861 2.876 1.00 94.81 104 VAL A N 1
ATOM 839 C CA . VAL A 1 104 ? -9.004 -1.000 2.177 1.00 94.81 104 VAL A CA 1
ATOM 840 C C . VAL A 1 104 ? -8.276 -0.303 1.044 1.00 94.81 104 VAL A C 1
ATOM 842 O O . VAL A 1 104 ? -7.371 0.496 1.258 1.00 94.81 104 VAL A O 1
ATOM 845 N N . GLU A 1 105 ? -8.721 -0.576 -0.172 1.00 90.75 105 GLU A N 1
ATOM 846 C CA . GLU A 1 105 ? -8.250 0.134 -1.353 1.00 90.75 105 GLU A CA 1
ATOM 847 C C . GLU A 1 105 ? -9.121 1.365 -1.593 1.00 90.75 105 GLU A C 1
ATOM 849 O O . GLU A 1 105 ? -10.349 1.293 -1.478 1.00 90.75 105 GLU A O 1
ATOM 854 N N . PHE A 1 106 ? -8.498 2.491 -1.928 1.00 89.25 106 PHE A N 1
ATOM 855 C CA . PHE A 1 106 ? -9.193 3.710 -2.334 1.00 89.25 106 PHE A CA 1
ATOM 856 C C . PHE A 1 106 ? -9.147 3.863 -3.851 1.00 89.25 106 PHE A C 1
ATOM 858 O O . PHE A 1 106 ? -8.124 3.565 -4.480 1.00 89.25 106 PHE A O 1
ATOM 865 N N . ASP A 1 107 ? -10.252 4.334 -4.422 1.00 84.69 107 ASP A N 1
ATOM 866 C CA . ASP A 1 107 ? -10.371 4.550 -5.860 1.00 84.69 107 ASP A CA 1
ATOM 867 C C . ASP A 1 107 ? -9.465 5.708 -6.300 1.00 84.69 107 ASP A C 1
ATOM 869 O O . ASP A 1 107 ? -9.181 6.630 -5.529 1.00 84.69 107 ASP A O 1
ATOM 873 N N . ASP A 1 108 ? -8.973 5.645 -7.536 1.00 80.00 108 ASP A N 1
ATOM 874 C CA . ASP A 1 108 ? -8.229 6.761 -8.115 1.00 80.00 108 ASP A CA 1
ATOM 875 C C . ASP A 1 108 ? -9.188 7.911 -8.440 1.00 80.00 108 ASP A C 1
ATOM 877 O O . ASP A 1 108 ? -10.263 7.709 -9.006 1.00 80.00 108 ASP A O 1
ATOM 881 N N . VAL A 1 109 ? -8.775 9.131 -8.101 1.00 78.88 109 VAL A N 1
ATOM 882 C CA . VAL A 1 109 ? -9.515 10.357 -8.407 1.00 78.88 109 VAL A CA 1
ATOM 883 C C . VAL A 1 109 ? -8.697 11.235 -9.343 1.00 78.88 109 VAL A C 1
ATOM 885 O O . VAL A 1 109 ? -7.474 11.306 -9.238 1.00 78.88 109 VAL A O 1
ATOM 888 N N . SER A 1 110 ? -9.368 11.920 -10.268 1.00 75.31 110 SER A N 1
ATOM 889 C CA . SER A 1 110 ? -8.694 12.833 -11.199 1.00 75.31 110 SER A CA 1
ATOM 890 C C . SER A 1 110 ? -8.306 14.157 -10.538 1.00 75.31 110 SER A C 1
ATOM 892 O O . SER A 1 110 ? -7.280 14.740 -10.877 1.00 75.31 110 SER A O 1
ATOM 894 N N . MET A 1 111 ? -9.142 14.648 -9.621 1.00 79.19 111 MET A N 1
ATOM 895 C CA . MET A 1 111 ? -8.920 15.868 -8.847 1.00 79.19 111 MET A CA 1
ATOM 896 C C . MET A 1 111 ? -9.853 15.904 -7.637 1.00 79.19 111 MET A C 1
ATOM 898 O O . MET A 1 111 ? -10.942 15.330 -7.678 1.00 79.19 111 MET A O 1
ATOM 902 N N . TRP A 1 112 ? -9.449 16.628 -6.597 1.00 81.38 112 TRP A N 1
ATOM 903 C CA . TRP A 1 112 ? -1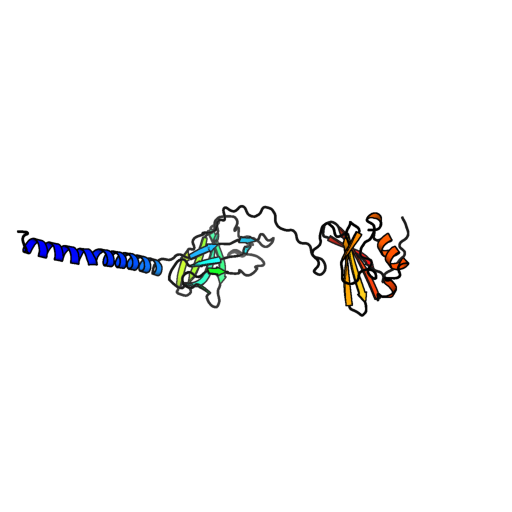0.327 16.989 -5.490 1.00 81.38 112 TRP A CA 1
ATOM 904 C C . TRP A 1 112 ? -10.859 18.402 -5.696 1.00 81.38 112 TRP A C 1
ATOM 906 O O . TRP A 1 112 ? -10.143 19.276 -6.185 1.00 81.38 112 TRP A O 1
ATOM 916 N N . LEU A 1 113 ? -12.114 18.612 -5.315 1.00 83.88 113 LEU A N 1
ATOM 917 C CA . LEU A 1 113 ? -12.758 19.918 -5.302 1.00 83.88 113 LEU A CA 1
ATOM 918 C C . LEU A 1 113 ? -13.260 20.193 -3.884 1.00 83.88 113 LEU A C 1
ATOM 920 O O . LEU A 1 113 ? -13.739 19.272 -3.215 1.00 83.88 113 LEU A O 1
ATOM 924 N N . ASP A 1 114 ? -13.142 21.437 -3.431 1.00 83.12 114 ASP A N 1
ATOM 925 C CA . ASP A 1 114 ? -13.815 21.887 -2.212 1.00 83.12 114 ASP A CA 1
ATOM 926 C C . ASP A 1 114 ? -15.329 22.076 -2.444 1.00 83.12 114 ASP A C 1
ATOM 928 O O . ASP A 1 114 ? -15.882 21.698 -3.484 1.00 83.12 114 ASP A O 1
ATOM 932 N N . LYS A 1 115 ? -16.040 22.622 -1.451 1.00 78.75 115 LYS A N 1
ATOM 933 C CA . LYS A 1 115 ? -17.496 22.822 -1.551 1.00 78.75 115 LYS A CA 1
ATOM 934 C C . LYS A 1 115 ? -17.867 23.918 -2.548 1.00 78.75 115 LYS A C 1
ATOM 936 O O . LYS A 1 115 ? -18.993 23.934 -3.041 1.00 78.75 115 LYS A O 1
ATOM 941 N N . GLU A 1 116 ? -16.932 24.809 -2.831 1.00 83.88 116 GLU A N 1
ATOM 942 C CA . GLU A 1 116 ? -17.038 25.939 -3.738 1.00 83.88 116 GLU A CA 1
ATOM 943 C C . GLU A 1 116 ? -16.639 25.556 -5.178 1.00 83.88 116 GLU A C 1
ATOM 945 O O . GLU A 1 116 ? -16.831 26.346 -6.103 1.00 83.88 116 GLU A O 1
ATOM 950 N N . GLY A 1 117 ? -16.144 24.330 -5.389 1.00 81.88 117 GLY A N 1
ATOM 951 C CA . GLY A 1 117 ? -15.733 23.809 -6.692 1.00 81.88 117 GLY A CA 1
ATOM 952 C C . GLY A 1 117 ? -14.312 24.207 -7.098 1.00 81.88 117 GLY A C 1
ATOM 953 O O . GLY A 1 117 ? -13.949 24.070 -8.267 1.00 81.88 117 GLY A O 1
ATOM 954 N N . VAL A 1 118 ? -13.503 24.703 -6.162 1.00 84.69 118 VAL A N 1
ATOM 955 C CA . VAL A 1 118 ? -12.100 25.060 -6.385 1.00 84.69 118 VAL A CA 1
ATOM 956 C C . VAL A 1 118 ? -11.226 23.819 -6.231 1.00 84.69 118 VAL A C 1
ATOM 958 O O . VAL A 1 118 ? -11.473 22.957 -5.387 1.00 84.69 118 VAL A O 1
ATOM 961 N N . LYS A 1 119 ? -10.181 23.721 -7.065 1.00 82.94 119 LYS A N 1
ATOM 962 C CA . LYS A 1 119 ? -9.219 22.617 -7.013 1.00 82.94 119 LYS A CA 1
ATOM 963 C C . LYS A 1 119 ? -8.562 22.555 -5.635 1.00 82.94 119 LYS A C 1
ATOM 965 O O . LYS A 1 119 ? -7.894 23.496 -5.214 1.00 82.94 119 LYS A O 1
ATOM 970 N N . TYR A 1 120 ? -8.691 21.403 -4.999 1.00 82.69 120 TYR A N 1
ATOM 971 C CA . TYR A 1 120 ? -8.113 21.091 -3.707 1.00 82.69 120 TYR A CA 1
ATOM 972 C C . TYR A 1 120 ? -7.026 20.019 -3.863 1.00 82.69 120 TYR A C 1
ATOM 974 O O . TYR A 1 120 ? -7.124 19.145 -4.725 1.00 82.69 120 TYR A O 1
ATOM 982 N N . HIS A 1 121 ? -5.981 20.086 -3.039 1.00 82.06 121 HIS A N 1
ATOM 983 C CA . HIS A 1 121 ? -4.945 19.056 -2.970 1.00 82.06 121 HIS A CA 1
ATOM 984 C C . HIS A 1 121 ? -4.837 18.591 -1.518 1.00 82.06 121 HIS A C 1
ATOM 986 O O . HI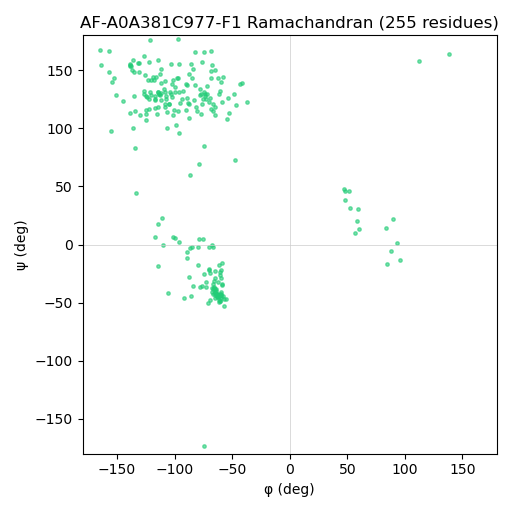S A 1 121 ? -4.354 19.356 -0.685 1.00 82.06 121 HIS A O 1
ATOM 992 N N . PRO A 1 122 ? -5.312 17.374 -1.202 1.00 80.44 122 PRO A N 1
ATOM 993 C CA . PRO A 1 122 ? -5.128 16.789 0.115 1.00 80.44 122 PRO A CA 1
ATOM 994 C C . PRO A 1 122 ? -3.643 16.616 0.409 1.00 80.44 122 PRO A C 1
ATOM 996 O O . PRO A 1 122 ? -2.925 16.024 -0.396 1.00 80.44 122 PRO A O 1
ATOM 999 N N . ASP A 1 123 ? -3.216 17.097 1.569 1.00 79.00 123 ASP A N 1
ATOM 1000 C CA . ASP A 1 123 ? -1.885 16.842 2.102 1.00 79.00 123 ASP A CA 1
ATOM 1001 C C . ASP A 1 123 ? -1.980 15.746 3.173 1.00 79.00 123 ASP A C 1
ATOM 1003 O O . ASP A 1 123 ? -2.579 15.945 4.232 1.00 79.00 123 ASP A O 1
ATOM 1007 N N . TYR A 1 124 ? -1.423 14.569 2.877 1.00 78.31 124 TYR A N 1
ATOM 1008 C CA . TYR A 1 124 ? -1.353 13.442 3.816 1.00 78.31 124 TYR A CA 1
ATOM 1009 C C . TYR A 1 124 ? 0.034 13.291 4.460 1.00 78.31 124 TYR A C 1
ATOM 1011 O O . TYR A 1 124 ? 0.274 12.296 5.151 1.00 78.31 124 TYR A O 1
ATOM 1019 N N . SER A 1 125 ? 0.945 14.242 4.217 1.00 68.31 125 SER A N 1
ATOM 1020 C CA . SER A 1 125 ? 2.287 14.265 4.807 1.00 68.31 125 SER A CA 1
ATOM 1021 C C . SER A 1 125 ? 2.267 14.672 6.283 1.00 68.31 125 SER A C 1
ATOM 1023 O O . SER A 1 125 ? 3.140 14.266 7.052 1.00 68.31 125 SER A O 1
ATOM 1025 N N . GLU A 1 126 ? 1.241 15.415 6.702 1.00 70.31 126 GLU A N 1
ATOM 1026 C CA . GLU A 1 126 ? 1.030 15.802 8.092 1.00 70.31 126 GLU A CA 1
ATOM 1027 C C . GLU A 1 126 ? 0.040 14.881 8.834 1.00 70.31 126 GLU A C 1
ATOM 1029 O O . GLU A 1 126 ? -0.547 13.946 8.286 1.00 70.31 126 GLU A O 1
ATOM 1034 N N . LEU A 1 127 ? -0.159 15.142 10.132 1.00 72.50 127 LEU A N 1
ATOM 1035 C CA . LEU A 1 127 ? -1.137 14.421 10.947 1.00 72.50 127 LEU A CA 1
ATOM 1036 C C . LEU A 1 127 ? -2.558 14.603 10.387 1.00 72.50 127 LEU A C 1
ATOM 1038 O O . LEU A 1 127 ? -3.015 15.713 10.151 1.00 72.50 127 LEU A O 1
ATOM 1042 N N . PHE A 1 128 ? -3.302 13.510 10.247 1.00 86.06 128 PHE A N 1
ATOM 1043 C CA . PHE A 1 128 ? -4.729 13.548 9.930 1.00 86.06 128 PHE A CA 1
ATOM 1044 C C . PHE A 1 128 ? -5.508 12.555 10.790 1.00 86.06 128 PHE A C 1
ATOM 1046 O O . PHE A 1 128 ? -4.966 11.589 11.338 1.00 86.06 128 PHE A O 1
ATOM 1053 N N . GLU A 1 129 ? -6.812 12.790 10.922 1.00 91.50 129 GLU A N 1
ATOM 1054 C CA . GLU A 1 129 ? -7.694 11.953 11.729 1.00 91.50 129 GLU A CA 1
ATOM 1055 C C . GLU A 1 129 ? -8.612 11.108 10.854 1.00 91.50 129 GLU A C 1
ATOM 1057 O O . GLU A 1 129 ? -9.362 11.626 10.028 1.00 91.50 129 GLU A O 1
ATOM 1062 N N . ILE A 1 130 ? -8.635 9.800 11.103 1.00 94.62 130 ILE A N 1
ATOM 1063 C CA . ILE A 1 130 ? -9.590 8.897 10.462 1.00 94.62 130 ILE A CA 1
ATOM 1064 C C . ILE A 1 130 ? -10.802 8.674 11.362 1.00 94.62 130 ILE A C 1
ATOM 1066 O O . ILE A 1 130 ? -10.677 8.322 12.539 1.00 94.62 130 ILE A O 1
ATOM 1070 N N . THR A 1 131 ? -11.990 8.818 10.778 1.00 96.62 131 THR A N 1
ATOM 1071 C CA . THR A 1 131 ? -13.268 8.489 11.413 1.00 96.62 131 THR A CA 1
ATOM 1072 C C . THR A 1 131 ? -14.070 7.536 10.538 1.00 96.62 131 THR A C 1
ATOM 1074 O O . THR A 1 131 ? -14.299 7.787 9.358 1.00 96.62 131 THR A O 1
ATOM 1077 N N . LEU A 1 132 ? -14.546 6.445 11.131 1.00 96.94 132 LEU A N 1
ATOM 1078 C CA . LEU A 1 132 ? -15.440 5.492 10.481 1.00 96.94 132 LEU A CA 1
ATOM 1079 C C . LEU A 1 132 ? -16.881 5.870 10.791 1.00 96.94 132 LEU A C 1
ATOM 1081 O O . LEU A 1 132 ? -17.248 5.937 11.964 1.00 96.94 132 LEU A O 1
ATOM 1085 N N . LEU A 1 133 ? -17.709 6.061 9.768 1.00 96.44 133 LEU A N 1
ATOM 1086 C CA . LEU A 1 133 ? -19.158 6.128 9.945 1.00 96.44 133 LEU A CA 1
ATOM 1087 C C . LEU A 1 133 ? -19.742 4.727 9.838 1.00 96.44 133 LEU A C 1
ATOM 1089 O O . LEU A 1 133 ? -19.525 4.026 8.848 1.00 96.44 133 LEU A O 1
ATOM 1093 N N . LEU A 1 134 ? -20.496 4.326 10.853 1.00 95.69 134 LEU A N 1
ATOM 1094 C CA . LEU A 1 134 ? -21.138 3.024 10.928 1.00 95.69 134 LEU A CA 1
ATOM 1095 C C . LEU A 1 134 ? -22.505 3.054 10.247 1.00 95.69 134 LEU A C 1
ATOM 1097 O O . LEU A 1 134 ? -23.233 4.044 10.315 1.00 95.69 134 LEU A O 1
ATOM 1101 N N . HIS A 1 135 ? -22.889 1.931 9.648 1.00 92.19 135 HIS A N 1
ATOM 1102 C CA . HIS A 1 135 ? -24.200 1.766 9.023 1.00 92.19 135 HIS A CA 1
ATOM 1103 C C . HIS A 1 135 ? -25.355 1.950 10.026 1.00 92.19 135 HIS A C 1
ATOM 1105 O O . HIS A 1 135 ? -26.415 2.441 9.658 1.00 92.19 135 HIS A O 1
ATOM 1111 N N . SER A 1 136 ? -25.126 1.638 11.307 1.00 87.56 136 SER A N 1
ATOM 1112 C CA . SER A 1 136 ? -26.096 1.784 12.399 1.00 87.56 136 SER A CA 1
ATOM 1113 C C . SER A 1 136 ? -26.265 3.218 12.932 1.00 87.56 136 SER A C 1
ATOM 1115 O O . SER A 1 136 ? -26.952 3.400 13.931 1.00 87.56 136 SER A O 1
ATOM 1117 N N . GLY A 1 137 ? -25.627 4.230 12.328 1.00 81.12 137 GLY A N 1
ATOM 1118 C CA . GLY A 1 137 ? -25.814 5.638 12.712 1.00 81.12 137 GLY A CA 1
ATOM 1119 C C . GLY A 1 137 ? -24.868 6.173 13.795 1.00 81.12 137 GLY A C 1
ATOM 1120 O O . GLY A 1 137 ? -25.184 7.163 14.444 1.00 81.12 137 GLY A O 1
ATOM 1121 N N . GLY A 1 138 ? -23.702 5.549 13.990 1.00 91.38 138 GLY A N 1
ATOM 1122 C CA . GLY A 1 138 ? -22.654 6.025 14.905 1.00 91.38 138 GLY A CA 1
ATOM 1123 C C . GLY A 1 138 ? -21.320 6.274 14.202 1.00 91.38 138 GLY A C 1
ATOM 1124 O O . GLY A 1 138 ? -21.168 5.968 13.020 1.00 91.38 138 GLY A O 1
ATOM 1125 N N . SER A 1 139 ? -20.330 6.780 14.938 1.00 94.12 139 SER A N 1
ATOM 1126 C CA . SER A 1 139 ? -18.971 6.983 14.426 1.00 94.12 139 SER A CA 1
ATOM 1127 C C . SER A 1 139 ? -17.902 6.422 15.357 1.00 94.12 139 SER A C 1
ATOM 1129 O O . SER A 1 139 ? -18.053 6.443 16.579 1.00 94.12 139 SER A O 1
ATOM 1131 N N . VAL A 1 140 ? -16.790 5.965 14.787 1.00 94.88 140 VAL A N 1
ATOM 1132 C CA . VAL A 1 140 ? -15.617 5.495 15.530 1.00 94.88 140 VAL A CA 1
ATOM 1133 C C . VAL A 1 140 ? -14.399 6.277 15.066 1.00 94.88 140 VAL A C 1
ATOM 1135 O O . VAL A 1 140 ? -13.993 6.152 13.913 1.00 94.88 140 VAL A O 1
ATOM 1138 N N . LYS A 1 141 ? -13.803 7.063 15.967 1.00 95.31 141 LYS A N 1
ATOM 1139 C CA . LYS A 1 141 ? -12.500 7.690 15.723 1.00 95.31 141 LYS A CA 1
ATOM 1140 C C . LYS A 1 141 ? -11.414 6.620 15.805 1.00 95.31 141 LYS A C 1
ATOM 1142 O O . LYS A 1 141 ? -11.337 5.886 16.795 1.00 95.31 141 LYS A O 1
ATOM 1147 N N . CYS A 1 142 ? -10.612 6.507 14.755 1.00 93.81 142 CYS A N 1
ATOM 1148 C CA . CYS A 1 142 ? -9.535 5.535 14.693 1.00 93.81 142 CYS A CA 1
ATOM 1149 C C . CYS A 1 142 ? -8.274 6.064 15.374 1.00 93.81 142 CYS A C 1
ATOM 1151 O O . CYS A 1 142 ? -8.008 7.263 15.409 1.00 93.81 142 CYS A O 1
ATOM 1153 N N . ILE A 1 143 ? -7.482 5.140 15.907 1.00 91.25 143 ILE A N 1
ATOM 1154 C CA . ILE A 1 143 ? -6.184 5.439 16.506 1.00 91.25 143 ILE A CA 1
ATOM 1155 C C . ILE A 1 143 ? -5.122 5.213 15.438 1.00 91.25 143 ILE A C 1
ATOM 1157 O O . ILE A 1 143 ? -4.998 4.095 14.929 1.00 91.25 143 ILE A O 1
ATOM 1161 N N . ASN A 1 144 ? -4.341 6.244 15.128 1.00 85.00 144 ASN A N 1
ATOM 1162 C CA . ASN A 1 144 ? -3.155 6.060 14.308 1.00 85.00 144 ASN A CA 1
ATOM 1163 C C . ASN A 1 144 ? -2.149 5.222 15.113 1.00 85.00 144 ASN A C 1
ATOM 1165 O O . ASN A 1 144 ? -1.718 5.629 16.192 1.00 85.00 144 ASN A O 1
ATOM 1169 N N . LYS A 1 145 ? -1.851 4.008 14.642 1.00 70.38 145 LYS A N 1
ATOM 1170 C CA . LYS A 1 145 ? -0.839 3.136 15.260 1.00 70.38 145 LYS A CA 1
ATOM 1171 C C . LYS A 1 145 ? 0.412 2.982 14.404 1.00 70.38 145 LYS A C 1
ATOM 1173 O O . LYS A 1 145 ? 1.323 2.276 14.824 1.00 70.38 145 LYS A O 1
ATOM 1178 N N . TYR A 1 146 ? 0.444 3.610 13.237 1.00 58.75 146 TYR A N 1
ATOM 1179 C CA . TYR A 1 146 ? 1.523 3.478 12.275 1.00 58.75 146 TYR A CA 1
ATOM 1180 C C . TYR A 1 146 ? 1.901 4.870 11.782 1.00 58.75 146 TYR A C 1
ATOM 1182 O O . TYR A 1 146 ? 1.462 5.335 10.739 1.00 58.75 146 TYR A O 1
ATOM 1190 N N . HIS A 1 147 ? 2.733 5.528 12.575 1.00 49.12 147 HIS A N 1
ATOM 1191 C CA . HIS A 1 147 ? 3.795 6.352 12.030 1.00 49.12 147 HIS A CA 1
ATOM 1192 C C . HIS A 1 147 ? 5.015 5.439 12.138 1.00 49.12 147 HIS A C 1
ATOM 1194 O O . HIS A 1 147 ? 5.445 5.139 13.252 1.00 49.12 147 HIS A O 1
ATOM 1200 N N . SER A 1 148 ? 5.472 4.826 11.045 1.00 43.19 148 SER A N 1
ATOM 1201 C CA . SER A 1 148 ? 6.651 3.972 11.164 1.00 43.19 148 SER A CA 1
ATOM 1202 C C . SER A 1 148 ? 7.850 4.867 11.466 1.00 43.19 148 SER A C 1
ATOM 1204 O O . SER A 1 148 ? 8.241 5.667 10.626 1.00 43.19 148 SER A O 1
ATOM 1206 N N . ASP A 1 149 ? 8.470 4.703 12.634 1.00 41.78 149 ASP A N 1
ATOM 1207 C CA . ASP A 1 149 ? 9.819 5.232 12.903 1.00 41.78 149 ASP A CA 1
ATOM 1208 C C . ASP A 1 149 ? 10.893 4.524 12.048 1.00 41.78 149 ASP A C 1
ATOM 1210 O O . ASP A 1 149 ? 12.077 4.864 12.087 1.00 41.78 149 ASP A O 1
ATOM 1214 N N . TYR A 1 150 ? 10.496 3.530 11.245 1.00 43.09 150 TYR A N 1
ATOM 1215 C CA . TYR A 1 150 ? 11.295 3.098 10.111 1.00 43.09 150 TYR A CA 1
ATOM 1216 C C . TYR A 1 150 ? 11.362 4.252 9.120 1.00 43.09 150 TYR A C 1
ATOM 1218 O O . TYR A 1 150 ? 10.365 4.584 8.483 1.00 43.09 150 TYR A O 1
ATOM 1226 N N . LYS A 1 151 ? 12.557 4.837 8.981 1.00 44.06 151 LYS A N 1
ATOM 1227 C CA . LYS A 1 151 ? 12.896 5.641 7.808 1.00 44.06 151 LYS A CA 1
ATOM 1228 C C . LYS A 1 151 ? 12.461 4.835 6.588 1.00 44.06 151 LYS A C 1
ATOM 1230 O O . LYS A 1 151 ? 12.925 3.701 6.432 1.00 44.06 151 LYS A O 1
ATOM 1235 N N . GLU A 1 152 ? 11.559 5.391 5.778 1.00 48.53 152 GLU A N 1
ATOM 1236 C CA . GLU A 1 152 ? 11.278 4.850 4.451 1.00 48.53 152 GLU A CA 1
ATOM 1237 C C . GLU A 1 152 ? 12.611 4.499 3.792 1.00 48.53 152 GLU A C 1
ATOM 1239 O O . GLU A 1 152 ? 13.603 5.220 3.961 1.00 48.53 152 GLU A O 1
ATOM 1244 N N . ALA A 1 153 ? 12.668 3.355 3.109 1.00 50.25 153 ALA A N 1
ATOM 1245 C CA . ALA A 1 153 ? 13.872 2.974 2.395 1.00 50.25 153 ALA A CA 1
ATOM 1246 C C . ALA A 1 153 ? 14.260 4.141 1.480 1.00 50.25 153 ALA A C 1
ATOM 1248 O O . ALA A 1 153 ? 13.560 4.450 0.523 1.00 50.25 153 ALA A O 1
ATOM 1249 N N . THR A 1 154 ? 15.391 4.789 1.761 1.00 55.81 154 THR A N 1
ATOM 1250 C CA . THR A 1 154 ? 15.894 5.920 0.963 1.00 55.81 154 THR A CA 1
ATOM 1251 C C . THR A 1 154 ? 16.324 5.489 -0.442 1.00 55.81 154 THR A C 1
ATOM 1253 O O . THR A 1 154 ? 16.829 6.294 -1.217 1.00 55.81 154 THR A O 1
ATOM 1256 N N . ILE A 1 155 ? 16.202 4.197 -0.745 1.00 52.16 155 ILE A N 1
ATOM 1257 C CA . ILE A 1 155 ? 16.607 3.553 -1.982 1.00 52.16 155 ILE A CA 1
ATOM 1258 C C . ILE A 1 155 ? 15.411 2.725 -2.448 1.00 52.16 155 ILE A C 1
ATOM 1260 O O . ILE A 1 155 ? 15.058 1.726 -1.821 1.00 52.16 155 ILE A O 1
ATOM 1264 N N . SER A 1 156 ? 14.793 3.142 -3.550 1.00 55.97 156 SER A N 1
ATOM 1265 C CA . SER A 1 156 ? 13.776 2.368 -4.256 1.00 55.97 156 SER A CA 1
ATOM 1266 C C . SER A 1 156 ? 14.415 1.612 -5.430 1.00 55.97 156 SER A C 1
ATOM 1268 O O . SER A 1 156 ? 15.341 2.124 -6.068 1.00 55.97 156 SER A O 1
ATOM 1270 N N . PRO A 1 157 ? 13.970 0.379 -5.735 1.00 64.75 157 PRO A N 1
ATOM 1271 C CA . PRO A 1 157 ? 14.472 -0.345 -6.892 1.00 64.75 157 PRO A CA 1
ATOM 1272 C C . PRO A 1 157 ? 13.973 0.323 -8.178 1.00 64.75 157 PRO A C 1
ATOM 1274 O O . PRO A 1 157 ? 12.770 0.435 -8.410 1.00 64.75 157 PRO A O 1
ATOM 1277 N N . TYR A 1 158 ? 14.896 0.731 -9.045 1.00 79.06 158 TYR A N 1
ATOM 1278 C CA . TYR A 1 158 ? 14.565 1.137 -10.407 1.00 79.06 158 TYR A CA 1
ATOM 1279 C C . TYR A 1 158 ? 14.456 -0.104 -11.299 1.00 79.06 158 TYR A C 1
ATOM 1281 O O . TYR A 1 158 ? 15.396 -0.895 -11.387 1.00 79.06 158 TYR A O 1
ATOM 1289 N N . VAL A 1 159 ? 13.314 -0.276 -11.969 1.00 83.81 159 VAL A N 1
ATOM 1290 C CA . VAL A 1 159 ? 13.079 -1.389 -12.897 1.00 83.81 159 VAL A CA 1
ATOM 1291 C C . VAL A 1 159 ? 12.659 -0.832 -14.249 1.00 83.81 159 VAL A C 1
ATOM 1293 O O . VAL A 1 159 ? 11.555 -0.311 -14.392 1.00 83.81 159 VAL A O 1
ATOM 1296 N N . SER A 1 160 ? 13.520 -0.990 -15.253 1.00 86.38 160 SER A N 1
ATOM 1297 C CA . SER A 1 160 ? 13.179 -0.724 -16.652 1.00 86.38 160 SER A CA 1
ATOM 1298 C C . SER A 1 160 ? 12.915 -2.034 -17.381 1.00 86.38 160 SER A C 1
ATOM 1300 O O . SER A 1 160 ? 13.631 -3.019 -17.173 1.00 86.38 160 SER A O 1
ATOM 1302 N N . ARG A 1 161 ? 11.880 -2.053 -18.224 1.00 91.62 161 ARG A N 1
ATOM 1303 C CA . ARG A 1 161 ? 11.491 -3.237 -18.992 1.00 91.62 161 ARG A CA 1
ATOM 1304 C C . ARG A 1 161 ? 11.411 -2.947 -20.480 1.00 91.62 161 ARG A C 1
ATOM 1306 O O . ARG A 1 161 ? 10.961 -1.879 -20.885 1.00 91.62 161 ARG A O 1
ATOM 1313 N N . PHE A 1 162 ? 11.769 -3.943 -21.278 1.00 91.06 162 PHE A N 1
ATOM 1314 C CA . PHE A 1 162 ? 11.564 -3.956 -22.720 1.00 91.06 162 PHE A CA 1
ATOM 1315 C C . PHE A 1 162 ? 11.002 -5.308 -23.135 1.00 91.06 162 PHE A C 1
ATOM 1317 O O . PHE A 1 162 ? 11.669 -6.322 -22.973 1.00 91.06 162 PHE A O 1
ATOM 1324 N N . ASP A 1 163 ? 9.765 -5.312 -23.629 1.00 87.94 163 ASP A N 1
ATOM 1325 C CA . ASP A 1 163 ? 9.061 -6.522 -24.072 1.00 87.94 163 ASP A CA 1
ATOM 1326 C C . ASP A 1 163 ? 9.129 -7.687 -23.060 1.00 87.94 163 ASP A C 1
ATOM 1328 O O . ASP A 1 163 ? 9.470 -8.819 -23.380 1.00 87.94 163 ASP A O 1
ATOM 1332 N N . GLY A 1 164 ? 8.886 -7.375 -21.782 1.00 84.69 164 GLY A N 1
ATOM 1333 C CA . GLY A 1 164 ? 8.947 -8.339 -20.677 1.00 84.69 164 GLY A CA 1
ATOM 1334 C C . GLY A 1 164 ? 10.342 -8.575 -20.078 1.00 84.69 164 GLY A C 1
ATOM 1335 O O . GLY A 1 164 ? 10.424 -9.026 -18.936 1.00 84.69 164 GLY A O 1
ATOM 1336 N N . LEU A 1 165 ? 11.426 -8.198 -20.764 1.00 87.19 165 LEU A N 1
ATOM 1337 C CA . LEU A 1 165 ? 12.800 -8.310 -20.257 1.00 87.19 165 LEU A CA 1
ATOM 1338 C C . LEU A 1 165 ? 13.118 -7.193 -19.262 1.00 87.19 165 LEU A C 1
ATOM 1340 O O . LEU A 1 165 ? 12.851 -6.025 -19.542 1.00 87.19 165 LEU A O 1
ATOM 1344 N N . ILE A 1 166 ? 13.731 -7.527 -18.122 1.00 91.75 166 ILE A N 1
ATOM 1345 C CA . ILE A 1 166 ? 14.287 -6.533 -17.192 1.00 91.75 166 ILE A CA 1
ATOM 1346 C C . ILE A 1 166 ? 15.660 -6.113 -17.709 1.00 91.75 166 ILE A C 1
ATOM 1348 O O . ILE A 1 166 ? 16.572 -6.932 -17.805 1.00 91.75 166 ILE A O 1
ATOM 1352 N N . LEU A 1 167 ? 15.807 -4.831 -18.029 1.00 90.94 167 LEU A N 1
ATOM 1353 C CA . LEU A 1 167 ? 17.056 -4.297 -18.555 1.00 90.94 167 LEU A CA 1
ATOM 1354 C C . LEU A 1 167 ? 18.098 -4.207 -17.441 1.00 90.94 167 LEU A C 1
ATOM 1356 O O . LEU A 1 167 ? 17.844 -3.626 -16.386 1.00 90.94 167 LEU A O 1
ATOM 1360 N N . THR A 1 168 ? 19.288 -4.747 -17.693 1.00 90.12 168 THR A N 1
ATOM 1361 C CA . THR A 1 168 ? 20.420 -4.685 -16.759 1.00 90.12 168 THR A CA 1
ATOM 1362 C C . THR A 1 168 ? 21.555 -3.846 -17.338 1.00 90.12 168 THR A C 1
ATOM 1364 O O . THR A 1 168 ? 21.657 -3.684 -18.552 1.00 90.12 168 THR A O 1
ATOM 1367 N N . GLN A 1 169 ? 22.443 -3.339 -16.478 1.00 87.38 169 GLN A N 1
ATOM 1368 C CA . GLN A 1 169 ? 23.594 -2.519 -16.896 1.00 87.38 169 GLN A CA 1
ATOM 1369 C C . GLN A 1 169 ? 24.562 -3.256 -17.833 1.00 87.38 169 GLN A C 1
ATOM 1371 O O . GLN A 1 169 ? 25.309 -2.629 -18.578 1.00 87.38 169 GLN A O 1
ATOM 1376 N N . ASN A 1 170 ? 24.560 -4.588 -17.787 1.00 89.88 170 ASN A N 1
ATOM 1377 C CA . ASN A 1 170 ? 25.479 -5.404 -18.566 1.00 89.88 170 ASN A CA 1
ATOM 1378 C C . ASN A 1 170 ? 24.929 -5.755 -19.950 1.00 89.88 170 ASN A C 1
ATOM 1380 O O . ASN A 1 170 ? 25.683 -6.287 -20.760 1.00 89.88 170 ASN A O 1
ATOM 1384 N N . MET A 1 171 ? 23.645 -5.517 -20.222 1.00 94.06 171 MET A N 1
ATOM 1385 C CA . MET A 1 171 ? 23.059 -5.772 -21.536 1.00 94.06 171 MET A CA 1
ATOM 1386 C C . MET A 1 171 ? 23.448 -4.647 -22.492 1.00 94.06 171 MET A C 1
ATOM 1388 O O . MET A 1 171 ? 23.245 -3.477 -22.175 1.00 94.06 171 MET A O 1
ATOM 1392 N N . LYS A 1 172 ? 23.973 -4.997 -23.670 1.00 95.75 172 LYS A N 1
ATOM 1393 C CA . LYS A 1 172 ? 24.345 -4.017 -24.697 1.00 95.75 172 LYS A CA 1
ATOM 1394 C C . LYS A 1 172 ? 23.364 -4.002 -25.862 1.00 95.75 172 LYS A C 1
ATOM 1396 O O . LYS A 1 172 ? 22.976 -2.928 -26.318 1.00 95.75 172 LYS A O 1
ATOM 1401 N N . PHE A 1 173 ? 22.928 -5.179 -26.307 1.00 95.31 173 PHE A N 1
ATOM 1402 C CA . PHE A 1 173 ? 21.929 -5.308 -27.360 1.00 95.31 173 PHE A CA 1
ATOM 1403 C C . PHE A 1 173 ? 20.869 -6.346 -27.006 1.00 95.31 173 PHE A C 1
ATOM 1405 O O . PHE A 1 173 ? 21.155 -7.352 -26.360 1.00 95.31 173 PHE A O 1
ATOM 1412 N N . VAL A 1 174 ? 19.652 -6.116 -27.488 1.00 94.62 174 VAL A N 1
ATOM 1413 C CA . VAL A 1 174 ? 18.609 -7.138 -27.604 1.00 94.62 174 VAL A CA 1
ATOM 1414 C C . VAL A 1 174 ? 18.294 -7.280 -29.080 1.00 94.62 174 VAL A C 1
ATOM 1416 O O . VAL A 1 174 ? 17.988 -6.302 -29.757 1.00 94.62 174 VAL A O 1
ATOM 1419 N N . MET A 1 175 ? 18.378 -8.496 -29.591 1.00 92.81 175 MET A N 1
ATOM 1420 C CA . MET A 1 175 ? 18.038 -8.825 -30.960 1.00 92.81 175 MET A CA 1
ATOM 1421 C C . MET A 1 175 ? 16.787 -9.687 -30.969 1.00 92.81 175 MET A C 1
ATOM 1423 O O . MET A 1 175 ? 16.738 -10.735 -30.333 1.00 92.81 175 MET A O 1
ATOM 1427 N N . LYS A 1 176 ? 15.778 -9.237 -31.709 1.00 92.25 176 LYS A N 1
ATOM 1428 C CA . LYS A 1 176 ? 14.559 -10.001 -31.957 1.00 92.25 176 LYS A CA 1
ATOM 1429 C C . LYS A 1 176 ? 14.698 -10.684 -33.301 1.00 92.25 176 LYS A C 1
ATOM 1431 O O . LYS A 1 176 ? 14.796 -10.002 -34.321 1.00 92.25 176 LYS A O 1
ATOM 1436 N N . VAL A 1 177 ? 14.734 -12.006 -33.287 1.00 90.62 177 VAL A N 1
ATOM 1437 C CA . VAL A 1 177 ? 14.824 -12.850 -34.479 1.00 90.62 177 VAL A CA 1
ATOM 1438 C C . VAL A 1 177 ? 13.454 -13.443 -34.750 1.00 90.62 177 VAL A C 1
ATOM 1440 O O . VAL A 1 177 ? 12.827 -13.978 -33.838 1.00 90.62 177 VAL A O 1
ATOM 1443 N N . VAL A 1 178 ? 12.991 -13.348 -35.991 1.00 89.81 178 VAL A N 1
ATOM 1444 C CA . VAL A 1 178 ? 11.708 -13.905 -36.418 1.00 89.81 178 VAL A CA 1
ATOM 1445 C C . VAL A 1 178 ? 11.944 -15.068 -37.371 1.00 89.81 178 VAL A C 1
ATOM 1447 O O . VAL A 1 178 ? 12.734 -14.971 -38.311 1.00 89.81 178 VAL A O 1
ATOM 1450 N N . THR A 1 179 ? 11.285 -16.188 -37.093 1.00 88.44 179 THR A N 1
ATOM 1451 C CA . THR A 1 179 ? 11.313 -17.402 -37.917 1.00 88.44 179 THR A CA 1
ATOM 1452 C C . THR A 1 179 ? 9.944 -18.064 -37.855 1.00 88.44 179 THR A C 1
ATOM 1454 O O . THR A 1 179 ? 9.462 -18.354 -36.757 1.00 88.44 179 THR A O 1
ATOM 1457 N N . ASP A 1 180 ? 9.305 -18.289 -39.001 1.00 87.06 180 ASP A N 1
ATOM 1458 C CA . ASP A 1 180 ? 7.982 -18.919 -39.107 1.00 87.06 180 ASP A CA 1
ATOM 1459 C C . ASP A 1 180 ? 6.934 -18.247 -38.194 1.00 87.06 180 ASP A C 1
ATOM 1461 O O . ASP A 1 180 ? 6.203 -18.906 -37.447 1.00 87.06 180 ASP A O 1
ATOM 1465 N N . ASN A 1 181 ? 6.893 -16.906 -38.200 1.00 83.94 181 ASN A N 1
ATOM 1466 C CA . ASN A 1 181 ? 6.043 -16.070 -37.331 1.00 83.94 181 ASN A CA 1
ATOM 1467 C C . ASN A 1 181 ? 6.273 -16.225 -35.814 1.00 83.94 181 ASN A C 1
ATOM 1469 O O . ASN A 1 181 ? 5.470 -15.736 -35.015 1.00 83.94 181 ASN A O 1
ATOM 1473 N N . LYS A 1 182 ? 7.361 -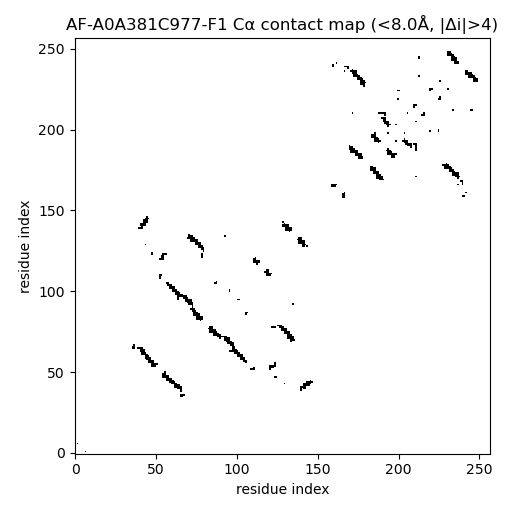16.869 -35.383 1.00 87.62 182 LYS A N 1
ATOM 1474 C CA . LYS A 1 182 ? 7.768 -16.916 -33.975 1.00 87.62 182 LYS A CA 1
ATOM 1475 C C . LYS A 1 182 ? 8.920 -15.956 -33.741 1.00 87.62 182 LYS A C 1
ATOM 1477 O O . 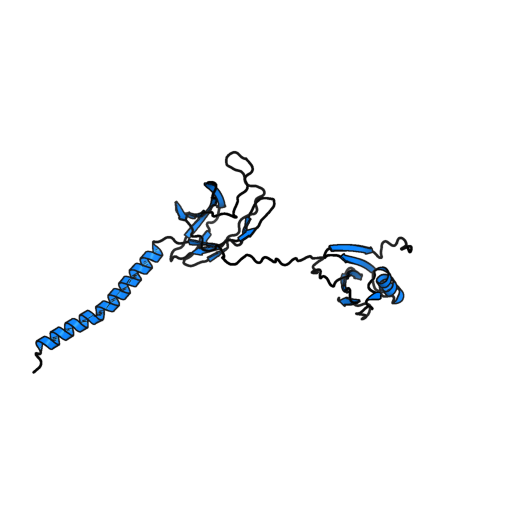LYS A 1 182 ? 9.930 -16.012 -34.437 1.00 87.62 182 LYS A O 1
ATOM 1482 N N . THR A 1 183 ? 8.775 -15.110 -32.728 1.00 88.19 183 THR A N 1
ATOM 1483 C CA . THR A 1 183 ? 9.842 -14.215 -32.276 1.00 88.19 183 THR A CA 1
ATOM 1484 C C . THR A 1 183 ? 10.635 -14.890 -31.171 1.00 88.19 183 THR A C 1
ATOM 1486 O O . THR A 1 183 ? 10.058 -15.413 -30.218 1.00 88.19 183 THR A O 1
ATOM 1489 N N . LYS A 1 184 ? 11.958 -14.856 -31.291 1.00 88.62 184 LYS A N 1
ATOM 1490 C CA . LYS A 1 184 ? 12.893 -15.237 -30.238 1.00 88.62 184 LYS A CA 1
ATOM 1491 C C . LYS A 1 184 ? 13.790 -14.058 -29.906 1.00 88.62 184 LYS A C 1
ATOM 1493 O O . LYS A 1 184 ? 14.241 -13.342 -30.802 1.00 88.62 184 LYS A O 1
ATOM 1498 N N . ASP A 1 185 ? 14.073 -13.908 -28.622 1.00 89.69 185 ASP A N 1
ATOM 1499 C CA . ASP A 1 185 ? 14.924 -12.845 -28.114 1.00 89.69 185 ASP A CA 1
ATOM 1500 C C . ASP A 1 185 ? 16.331 -13.379 -27.861 1.00 89.69 185 ASP A C 1
ATOM 1502 O O . ASP A 1 185 ? 16.519 -14.459 -27.299 1.00 89.69 185 ASP A O 1
ATOM 1506 N N . LEU A 1 186 ? 17.317 -12.599 -28.290 1.00 90.81 186 LEU A N 1
ATOM 1507 C CA . LEU A 1 186 ? 18.727 -12.814 -28.016 1.00 90.81 186 LEU A CA 1
ATOM 1508 C C . LEU A 1 186 ? 19.286 -11.587 -27.323 1.00 90.81 186 LEU A C 1
ATOM 1510 O O . LEU A 1 186 ? 19.192 -10.470 -27.828 1.00 90.81 186 LEU A O 1
ATOM 1514 N N . ILE A 1 187 ? 19.884 -11.801 -26.165 1.00 92.94 187 ILE A N 1
ATOM 1515 C CA . ILE A 1 187 ? 20.462 -10.761 -25.333 1.00 92.94 187 ILE A CA 1
ATOM 1516 C C . ILE A 1 187 ? 21.972 -10.852 -25.483 1.00 92.94 187 ILE A C 1
ATOM 1518 O O . ILE A 1 187 ? 22.565 -11.886 -25.194 1.00 92.94 187 ILE A O 1
ATOM 1522 N N . ILE A 1 188 ? 22.595 -9.770 -25.936 1.00 93.38 188 ILE A N 1
ATOM 1523 C CA . ILE A 1 188 ? 24.045 -9.671 -26.087 1.00 93.38 188 ILE A CA 1
ATOM 1524 C C . ILE A 1 188 ? 24.558 -8.737 -24.999 1.00 93.38 188 ILE A C 1
ATOM 1526 O O . ILE A 1 188 ? 24.205 -7.553 -24.947 1.00 93.38 188 ILE A O 1
ATOM 1530 N N . TYR A 1 189 ? 25.399 -9.271 -24.124 1.00 93.62 189 TYR A N 1
ATOM 1531 C CA . TYR A 1 189 ? 25.983 -8.527 -23.019 1.00 93.62 189 TYR A CA 1
ATOM 1532 C C . TYR A 1 189 ? 27.253 -7.782 -23.450 1.00 93.62 189 TYR A C 1
ATOM 1534 O O . TYR A 1 189 ? 27.965 -8.202 -24.358 1.00 93.62 189 TYR A O 1
ATOM 1542 N N . SER A 1 190 ? 27.597 -6.702 -22.745 1.00 92.19 190 SER A N 1
ATOM 1543 C CA . SER A 1 190 ? 28.785 -5.864 -22.989 1.00 92.19 190 SER A CA 1
ATOM 1544 C C . SER A 1 190 ? 30.119 -6.617 -22.902 1.00 92.19 190 SER A C 1
ATOM 1546 O O . SER A 1 190 ? 31.144 -6.104 -23.336 1.00 92.19 190 SER A O 1
ATOM 1548 N N . HIS A 1 191 ? 30.128 -7.813 -22.310 1.00 91.50 191 HIS A N 1
ATOM 1549 C CA . HIS A 1 191 ? 31.295 -8.695 -22.223 1.00 91.50 191 HIS A CA 1
ATOM 1550 C C . HIS A 1 191 ? 31.279 -9.824 -23.267 1.00 91.50 191 HIS A C 1
ATOM 1552 O O . HIS A 1 191 ? 32.134 -10.699 -23.216 1.00 91.50 191 HIS A O 1
ATOM 1558 N N . GLY A 1 192 ? 30.313 -9.814 -24.188 1.00 89.75 192 GLY A N 1
ATOM 1559 C CA . GLY A 1 192 ? 30.248 -10.725 -25.326 1.00 89.75 192 GLY A CA 1
ATOM 1560 C C . GLY A 1 192 ? 29.377 -11.959 -25.133 1.00 89.75 192 GLY A C 1
ATOM 1561 O O . GLY A 1 192 ? 29.033 -12.590 -26.127 1.00 89.75 192 GLY A O 1
ATOM 1562 N N . TRP A 1 193 ? 28.957 -12.289 -23.907 1.00 91.06 193 TRP A N 1
ATOM 1563 C CA . TRP A 1 193 ? 28.016 -13.389 -23.689 1.00 91.06 193 TRP A CA 1
ATOM 1564 C C . TRP A 1 193 ? 26.702 -13.142 -24.429 1.00 91.06 193 TRP A C 1
ATOM 1566 O O . TRP A 1 193 ? 26.189 -12.020 -24.451 1.00 91.06 193 TRP A O 1
ATOM 1576 N N . ILE A 1 194 ? 26.161 -14.204 -25.014 1.00 90.62 194 ILE A N 1
ATOM 1577 C CA . ILE A 1 194 ? 24.875 -14.199 -25.699 1.00 90.62 194 ILE A CA 1
ATOM 1578 C C . ILE A 1 194 ? 23.956 -15.142 -24.940 1.00 90.62 194 ILE A C 1
ATOM 1580 O O . ILE A 1 194 ? 24.302 -16.298 -24.716 1.00 90.62 194 ILE A O 1
ATOM 1584 N N . GLU A 1 195 ? 22.779 -14.661 -24.568 1.00 88.31 195 GLU A N 1
ATOM 1585 C CA . GLU A 1 195 ? 21.733 -15.427 -23.898 1.00 88.31 195 GLU A CA 1
ATOM 1586 C C . GLU A 1 195 ? 20.476 -15.472 -24.771 1.00 88.31 195 GLU A C 1
ATOM 1588 O O . GLU A 1 195 ? 20.127 -14.481 -25.409 1.00 88.31 195 GLU A O 1
ATOM 1593 N N . GLY A 1 196 ? 19.795 -16.616 -24.797 1.00 81.31 196 GLY A N 1
ATOM 1594 C CA . GLY A 1 196 ? 18.517 -16.799 -25.484 1.00 81.31 196 GLY A CA 1
ATOM 1595 C C . GLY A 1 196 ? 18.425 -18.126 -26.233 1.00 81.31 196 GLY A C 1
ATOM 1596 O O . GLY A 1 196 ? 19.424 -18.777 -26.530 1.00 81.31 196 GLY A O 1
ATOM 1597 N N . ASP A 1 197 ? 17.200 -18.509 -26.587 1.00 64.19 197 ASP A N 1
ATOM 1598 C CA . ASP A 1 197 ? 16.857 -19.831 -27.143 1.00 64.19 197 ASP A CA 1
ATOM 1599 C C . ASP A 1 197 ? 17.263 -20.033 -28.617 1.00 64.19 197 ASP A C 1
ATOM 1601 O O . ASP A 1 197 ? 16.913 -21.031 -29.257 1.00 64.19 197 ASP A O 1
ATOM 1605 N N . ALA A 1 198 ? 17.947 -19.050 -29.198 1.00 60.09 198 ALA A N 1
ATOM 1606 C CA . ALA A 1 198 ? 18.391 -19.027 -30.585 1.00 60.09 198 ALA A CA 1
ATOM 1607 C C . ALA A 1 198 ? 19.853 -18.592 -30.686 1.00 60.09 198 ALA A C 1
ATOM 1609 O O . ALA A 1 198 ? 20.177 -17.746 -31.518 1.00 60.09 198 ALA A O 1
ATOM 1610 N N . TYR A 1 199 ? 20.734 -19.127 -29.828 1.00 62.72 199 TYR A N 1
ATOM 1611 C CA . TYR A 1 199 ? 22.178 -18.951 -30.007 1.00 62.72 199 TYR A CA 1
ATOM 1612 C C . TYR A 1 199 ? 22.517 -19.101 -31.485 1.00 62.72 199 TYR A C 1
ATOM 1614 O O . TYR A 1 199 ? 21.972 -19.989 -32.140 1.00 62.72 199 TYR A O 1
ATOM 1622 N N . PHE A 1 200 ? 23.407 -18.251 -31.977 1.00 68.50 200 PHE A N 1
ATOM 1623 C CA . PHE A 1 200 ? 23.996 -18.246 -33.313 1.00 68.50 200 PHE A CA 1
ATOM 1624 C C . PHE A 1 200 ? 24.503 -19.652 -33.740 1.00 68.50 200 PHE A C 1
ATOM 1626 O O . PHE A 1 200 ? 25.693 -19.946 -33.696 1.00 68.50 200 PHE A O 1
ATOM 1633 N N . GLY A 1 201 ? 23.606 -20.590 -34.056 1.00 64.19 201 GLY A N 1
ATOM 1634 C CA . GLY A 1 201 ? 23.922 -22.012 -34.235 1.00 64.19 201 GLY A CA 1
ATOM 1635 C C . GLY A 1 201 ? 24.688 -22.669 -33.070 1.00 64.19 201 GLY A C 1
ATOM 1636 O O . GLY A 1 201 ? 25.504 -23.548 -33.324 1.00 64.19 201 GLY A O 1
ATOM 1637 N N . GLY A 1 202 ? 24.485 -22.237 -31.816 1.00 65.19 202 GLY A N 1
ATOM 1638 C CA . GLY A 1 202 ? 25.257 -22.707 -30.646 1.00 65.19 202 GLY A CA 1
ATOM 1639 C C . GLY A 1 202 ? 26.475 -21.847 -30.278 1.00 65.19 202 GLY A C 1
ATOM 1640 O O . GLY A 1 202 ? 27.170 -22.139 -29.309 1.00 65.19 202 GLY A O 1
ATOM 1641 N N . TYR A 1 203 ? 26.716 -20.761 -31.011 1.00 76.19 203 TYR A N 1
ATOM 1642 C CA . TYR A 1 203 ? 27.703 -19.746 -30.662 1.00 76.19 203 TYR A CA 1
ATOM 1643 C C . TYR A 1 203 ? 27.124 -18.794 -29.601 1.00 76.19 203 TYR A C 1
ATOM 1645 O O . TYR A 1 203 ? 26.142 -18.090 -29.844 1.00 76.19 203 TYR A O 1
ATOM 1653 N N . ASN A 1 204 ? 27.708 -18.806 -28.404 1.00 82.12 204 ASN A N 1
ATOM 1654 C CA . ASN A 1 204 ? 27.177 -18.141 -27.208 1.00 82.12 204 ASN A CA 1
ATOM 1655 C C . ASN A 1 204 ? 28.082 -17.024 -26.660 1.00 82.12 204 ASN A C 1
ATOM 1657 O O . ASN A 1 204 ? 27.808 -16.488 -25.588 1.00 82.12 204 ASN A O 1
ATOM 1661 N N . CYS A 1 205 ? 29.165 -16.679 -27.359 1.00 86.69 205 CYS A N 1
ATOM 1662 C CA . CYS A 1 205 ? 30.112 -15.675 -26.889 1.00 86.69 205 CYS A CA 1
ATOM 1663 C C . CYS A 1 205 ? 30.800 -14.954 -28.053 1.00 86.69 205 CYS A C 1
ATOM 1665 O O . CYS A 1 205 ? 31.351 -15.594 -28.942 1.00 86.69 205 CYS A O 1
ATOM 1667 N N . LEU A 1 206 ? 30.791 -13.626 -28.031 1.00 87.50 206 LEU A N 1
ATOM 1668 C CA . LEU A 1 206 ? 31.612 -12.745 -28.860 1.00 87.50 206 LEU A CA 1
ATOM 1669 C C . LEU A 1 206 ? 32.861 -12.333 -28.078 1.00 87.50 206 LEU A C 1
ATOM 1671 O O . LEU A 1 206 ? 32.824 -12.263 -26.849 1.00 87.50 206 LEU A O 1
ATOM 1675 N N . ASN A 1 207 ? 33.946 -11.979 -28.769 1.00 88.62 207 ASN A N 1
ATOM 1676 C CA . ASN A 1 207 ? 34.994 -11.219 -28.092 1.00 88.62 207 ASN A CA 1
ATOM 1677 C C . ASN A 1 207 ? 34.428 -9.856 -27.692 1.00 88.62 207 ASN A C 1
ATOM 1679 O O . ASN A 1 207 ? 33.547 -9.311 -28.362 1.00 88.62 207 ASN A O 1
ATOM 1683 N N . LYS A 1 208 ? 34.939 -9.285 -26.604 1.00 86.50 208 LYS A N 1
ATOM 1684 C CA . LYS A 1 208 ? 34.445 -8.008 -26.081 1.00 86.50 208 LYS A CA 1
ATOM 1685 C C . LYS A 1 208 ? 34.564 -6.882 -27.115 1.00 86.50 208 LYS A C 1
ATOM 1687 O O . LYS A 1 208 ? 33.695 -6.020 -27.196 1.00 86.50 208 LYS A O 1
ATOM 1692 N N . GLU A 1 209 ? 35.618 -6.918 -27.921 1.00 87.25 209 GLU A N 1
ATOM 1693 C CA . GLU A 1 209 ? 35.917 -5.963 -28.990 1.00 87.25 209 GLU A CA 1
ATOM 1694 C C . GLU A 1 209 ? 34.930 -6.078 -30.163 1.00 87.25 209 GLU A C 1
ATOM 1696 O O . GLU A 1 209 ? 34.690 -5.106 -30.876 1.00 87.25 209 GLU A O 1
ATOM 1701 N N . ASP A 1 210 ? 34.312 -7.250 -30.329 1.00 87.31 210 ASP A N 1
ATOM 1702 C CA . ASP A 1 210 ? 33.323 -7.525 -31.369 1.00 87.31 210 ASP A CA 1
ATOM 1703 C C . ASP A 1 210 ? 31.893 -7.129 -30.946 1.00 87.31 210 ASP A C 1
ATOM 1705 O O . ASP A 1 210 ? 30.965 -7.225 -31.751 1.00 87.31 210 ASP A O 1
ATOM 1709 N N . VAL A 1 211 ? 31.677 -6.646 -29.713 1.00 90.69 211 VAL A N 1
ATOM 1710 C CA . VAL A 1 211 ? 30.355 -6.200 -29.231 1.00 90.69 211 VAL A CA 1
ATOM 1711 C C . VAL A 1 211 ? 30.033 -4.798 -29.762 1.00 90.69 211 VAL A C 1
ATOM 1713 O O . VAL A 1 211 ? 29.968 -3.808 -29.035 1.00 90.69 211 VAL A O 1
ATOM 1716 N N . SER A 1 212 ? 29.806 -4.714 -31.069 1.00 94.06 212 SER A N 1
ATOM 1717 C CA . SER A 1 212 ? 29.319 -3.522 -31.763 1.00 94.06 212 SER A CA 1
ATOM 1718 C C . SER A 1 212 ? 28.278 -3.912 -32.805 1.00 94.06 212 SER A C 1
ATOM 1720 O O . SER A 1 212 ? 28.290 -5.031 -33.313 1.00 94.06 212 SER A O 1
ATOM 1722 N N . LEU A 1 213 ? 27.378 -2.987 -33.152 1.00 92.88 213 LEU A N 1
ATOM 1723 C CA . LEU A 1 213 ? 26.327 -3.269 -34.131 1.00 92.88 213 LEU A CA 1
ATOM 1724 C C . LEU A 1 213 ? 26.903 -3.760 -35.466 1.00 92.88 213 LEU A C 1
ATOM 1726 O O . LEU A 1 213 ? 26.430 -4.758 -36.003 1.00 92.88 213 LEU A O 1
ATOM 1730 N N . TYR A 1 214 ? 27.930 -3.072 -35.971 1.00 92.94 214 TYR A N 1
ATOM 1731 C CA . TYR A 1 214 ? 28.589 -3.413 -37.229 1.00 92.94 214 TYR A CA 1
ATOM 1732 C C . TYR A 1 214 ? 29.130 -4.849 -37.203 1.00 92.94 214 TYR A C 1
ATOM 1734 O O . TYR A 1 214 ? 28.761 -5.658 -38.051 1.00 92.94 214 TYR A O 1
ATOM 1742 N N . ARG A 1 215 ? 29.917 -5.196 -36.175 1.00 91.81 215 ARG A N 1
ATOM 1743 C CA . ARG A 1 215 ? 30.514 -6.533 -36.036 1.00 91.81 215 ARG A CA 1
ATOM 1744 C C . ARG A 1 215 ? 29.468 -7.622 -35.820 1.00 91.81 215 ARG A C 1
ATOM 1746 O O . ARG A 1 215 ? 29.594 -8.699 -36.387 1.00 91.81 215 ARG A O 1
ATOM 1753 N N . ILE A 1 216 ? 28.405 -7.346 -35.064 1.00 90.81 216 ILE A N 1
ATOM 1754 C CA . ILE A 1 216 ? 27.295 -8.293 -34.875 1.00 90.81 216 ILE A CA 1
ATOM 1755 C C . ILE A 1 216 ? 26.622 -8.604 -36.218 1.00 90.81 216 ILE A C 1
ATOM 1757 O O . ILE A 1 216 ? 26.405 -9.771 -36.539 1.00 90.81 216 ILE A O 1
ATOM 1761 N N . VAL A 1 217 ? 26.313 -7.578 -37.018 1.00 91.25 217 VAL A N 1
ATOM 1762 C CA . VAL A 1 217 ? 25.705 -7.754 -38.347 1.00 91.25 217 VAL A CA 1
ATOM 1763 C C . VAL A 1 217 ? 26.653 -8.487 -39.301 1.00 91.25 217 VAL A C 1
ATOM 1765 O O . VAL A 1 217 ? 26.219 -9.383 -40.026 1.00 91.25 217 VAL A O 1
ATOM 1768 N N . GLU A 1 218 ? 27.942 -8.156 -39.270 1.00 90.31 218 GLU A N 1
ATOM 1769 C CA . GLU A 1 218 ? 28.977 -8.818 -40.066 1.00 90.31 218 GLU A CA 1
ATOM 1770 C C . GLU A 1 218 ? 29.088 -10.307 -39.719 1.00 90.31 218 GLU A C 1
ATOM 1772 O O . GLU A 1 218 ? 28.964 -11.147 -40.606 1.00 90.31 218 GLU A O 1
ATOM 1777 N N . ILE A 1 219 ? 29.186 -10.656 -38.433 1.00 88.00 219 ILE A N 1
ATOM 1778 C CA . ILE A 1 219 ? 29.254 -12.047 -37.959 1.00 88.00 219 ILE A CA 1
ATOM 1779 C C . ILE A 1 219 ? 28.008 -12.836 -38.371 1.00 88.00 219 ILE A C 1
ATOM 1781 O O . ILE A 1 219 ? 28.122 -13.985 -38.801 1.00 88.00 219 ILE A O 1
ATOM 1785 N N . ILE A 1 220 ? 26.819 -12.231 -38.281 1.00 88.50 220 ILE A N 1
ATOM 1786 C CA . ILE A 1 220 ? 25.565 -12.851 -38.736 1.00 88.50 220 ILE A CA 1
ATOM 1787 C C . ILE A 1 220 ? 25.641 -13.230 -40.217 1.00 88.50 220 ILE A C 1
ATOM 1789 O O . ILE A 1 220 ? 25.232 -14.334 -40.584 1.00 88.50 220 ILE A O 1
ATOM 1793 N N . SER A 1 221 ? 26.171 -12.329 -41.045 1.00 88.00 221 SER A N 1
ATOM 1794 C CA . SER A 1 221 ? 26.328 -12.531 -42.485 1.00 88.00 221 SER A CA 1
ATOM 1795 C C . SER A 1 221 ? 27.415 -13.565 -42.804 1.00 88.00 221 SER A C 1
ATOM 1797 O O . SER A 1 221 ? 27.159 -14.536 -43.517 1.00 88.00 221 SER A O 1
ATOM 1799 N N . GLU A 1 222 ? 28.610 -13.422 -42.223 1.00 88.19 222 GLU A N 1
ATOM 1800 C CA . GLU A 1 222 ? 29.759 -14.313 -42.440 1.00 88.19 222 GLU A CA 1
ATOM 1801 C C . GLU A 1 222 ? 29.450 -15.760 -42.050 1.00 88.19 222 GLU A C 1
ATOM 1803 O O . GLU A 1 222 ? 29.784 -16.705 -42.771 1.00 88.19 222 GLU A O 1
ATOM 1808 N N . LYS A 1 223 ? 28.793 -15.942 -40.901 1.00 84.88 223 LYS A N 1
ATOM 1809 C CA . LYS A 1 223 ? 28.398 -17.258 -40.388 1.00 84.88 223 LYS A CA 1
ATOM 1810 C C . LYS A 1 223 ? 27.073 -17.750 -40.965 1.00 84.88 223 LYS A C 1
ATOM 1812 O O . LYS A 1 223 ? 26.680 -18.878 -40.674 1.00 84.88 223 LYS A O 1
ATOM 1817 N N . LYS A 1 224 ? 26.414 -16.941 -41.802 1.00 86.88 224 LYS A N 1
ATOM 1818 C CA . LYS A 1 224 ? 25.167 -17.268 -42.502 1.00 86.88 224 LYS A CA 1
ATOM 1819 C C . LYS A 1 224 ? 24.000 -17.614 -41.570 1.00 86.88 224 LYS A C 1
ATOM 1821 O O . LYS A 1 224 ? 23.127 -18.399 -41.937 1.00 86.88 224 LYS A O 1
ATOM 1826 N N . PHE A 1 225 ? 23.960 -17.032 -40.370 1.00 84.31 225 PHE A N 1
ATOM 1827 C CA . PHE A 1 225 ? 22.863 -17.273 -39.422 1.00 84.31 225 PHE A CA 1
ATOM 1828 C C . PHE A 1 225 ? 21.531 -16.719 -39.937 1.00 84.31 225 PHE A C 1
ATOM 1830 O O . PHE A 1 225 ? 20.480 -17.338 -39.757 1.00 84.31 225 PHE A O 1
ATOM 1837 N N . ASN A 1 226 ? 21.601 -15.606 -40.668 1.00 82.69 226 ASN A N 1
ATOM 1838 C CA . ASN A 1 226 ? 20.463 -14.970 -41.322 1.00 82.69 226 ASN A CA 1
ATOM 1839 C C . ASN A 1 226 ? 19.738 -15.861 -42.340 1.00 82.69 226 ASN A C 1
ATOM 1841 O O . ASN A 1 226 ? 18.574 -15.601 -42.607 1.00 82.69 226 ASN A O 1
ATOM 1845 N N . LEU A 1 227 ? 20.372 -16.903 -42.895 1.00 83.81 227 LEU A N 1
ATOM 1846 C CA . LEU A 1 227 ? 19.716 -17.787 -43.871 1.00 83.81 227 LEU A CA 1
ATOM 1847 C C . LEU A 1 227 ? 18.544 -18.578 -43.281 1.00 83.81 227 LEU A C 1
ATOM 1849 O O . LEU A 1 227 ? 17.689 -19.044 -44.025 1.00 83.81 227 LEU A O 1
ATOM 1853 N N . SER A 1 228 ? 18.528 -18.759 -41.960 1.00 82.69 228 SER A N 1
ATOM 1854 C CA . SER A 1 228 ? 17.474 -19.492 -41.251 1.00 82.69 228 SER A CA 1
ATOM 1855 C C . SER A 1 228 ? 16.382 -18.594 -40.667 1.00 82.69 228 SER A C 1
ATOM 1857 O O . SER A 1 228 ? 15.492 -19.095 -39.985 1.00 82.69 228 SER A O 1
ATOM 1859 N N . TRP A 1 229 ? 16.460 -17.279 -40.883 1.00 88.00 229 TRP A N 1
ATOM 1860 C CA . TRP A 1 229 ? 15.570 -16.293 -40.271 1.00 88.00 229 TRP A CA 1
ATOM 1861 C C . TRP A 1 229 ? 14.792 -15.533 -41.342 1.00 88.00 229 TRP A C 1
ATOM 1863 O O . TRP A 1 229 ? 15.348 -15.196 -42.383 1.00 88.00 229 TRP A O 1
ATOM 1873 N N . ASP A 1 230 ? 13.536 -15.191 -41.054 1.00 90.12 230 ASP A N 1
ATOM 1874 C CA . ASP A 1 230 ? 12.738 -14.328 -41.932 1.00 90.12 230 ASP A CA 1
ATOM 1875 C C . ASP A 1 230 ? 13.301 -12.904 -41.907 1.00 90.12 230 ASP A C 1
ATOM 1877 O O . ASP A 1 230 ? 13.507 -12.262 -42.935 1.00 90.12 230 ASP A O 1
ATOM 1881 N N . TYR A 1 231 ? 13.552 -12.408 -40.695 1.00 91.88 231 TYR A N 1
ATOM 1882 C CA . TYR A 1 231 ? 14.236 -11.153 -40.431 1.00 91.88 231 TYR A CA 1
ATOM 1883 C C . TYR A 1 231 ? 14.673 -11.084 -38.966 1.00 91.88 231 TYR A C 1
ATOM 1885 O O . TYR A 1 231 ? 14.224 -11.839 -38.103 1.00 91.88 231 TYR A O 1
ATOM 1893 N N . TYR A 1 232 ? 15.530 -10.118 -38.672 1.00 92.31 232 TYR A N 1
ATOM 1894 C CA . TYR A 1 232 ? 15.899 -9.733 -37.318 1.00 92.31 232 TYR A CA 1
ATOM 1895 C C . TYR A 1 232 ? 15.965 -8.211 -37.156 1.00 92.31 232 TYR A C 1
ATOM 1897 O O . TYR A 1 232 ? 16.213 -7.461 -38.109 1.00 92.31 232 TYR A O 1
ATOM 1905 N N . VAL A 1 233 ? 15.740 -7.766 -35.924 1.00 94.38 233 VAL A N 1
ATOM 1906 C CA . VAL A 1 233 ? 15.803 -6.365 -35.500 1.00 94.38 233 VAL A CA 1
ATOM 1907 C C . VAL A 1 233 ? 16.735 -6.272 -34.302 1.00 94.38 233 VAL A C 1
ATOM 1909 O O . VAL A 1 233 ? 16.595 -7.048 -33.359 1.00 94.38 233 VAL A O 1
ATOM 1912 N N . VAL A 1 234 ? 17.667 -5.321 -34.325 1.00 95.00 234 VAL A N 1
ATOM 1913 C CA . VAL A 1 234 ? 18.607 -5.090 -33.222 1.00 95.00 234 VAL A CA 1
ATOM 1914 C C . VAL A 1 234 ? 18.239 -3.803 -32.505 1.00 95.00 234 VAL A C 1
ATOM 1916 O O . VAL A 1 234 ? 18.055 -2.742 -33.114 1.00 95.00 234 VAL A O 1
ATOM 1919 N N . PHE A 1 235 ? 18.166 -3.909 -31.189 1.00 96.31 235 PHE A N 1
ATOM 1920 C CA . PHE A 1 235 ? 17.948 -2.812 -30.276 1.00 96.31 235 PHE A CA 1
ATOM 1921 C C . PHE A 1 235 ? 19.191 -2.615 -29.417 1.00 96.31 235 PHE A C 1
ATOM 1923 O O . PHE A 1 235 ? 19.711 -3.572 -28.851 1.00 96.31 235 PHE A O 1
ATOM 1930 N N . GLU A 1 236 ? 19.663 -1.380 -29.311 1.00 96.25 236 GLU A N 1
ATOM 1931 C CA . GLU A 1 236 ? 20.736 -1.002 -28.399 1.00 96.25 236 GLU A CA 1
ATOM 1932 C C . GLU A 1 236 ? 20.146 -0.576 -27.056 1.00 96.25 236 GLU A C 1
ATOM 1934 O O . GLU A 1 236 ? 19.142 0.145 -27.010 1.00 96.25 236 GLU A O 1
ATOM 1939 N N . ILE A 1 237 ? 20.790 -1.016 -25.975 1.00 94.75 237 ILE A N 1
ATOM 1940 C CA . ILE A 1 237 ? 20.464 -0.616 -24.611 1.00 94.75 237 ILE A CA 1
ATOM 1941 C C . ILE A 1 237 ? 21.525 0.369 -24.127 1.00 94.75 237 ILE A C 1
ATOM 1943 O O . ILE A 1 237 ? 22.708 0.038 -24.070 1.00 94.75 237 ILE A O 1
ATOM 1947 N N . ASN A 1 238 ? 21.086 1.570 -23.755 1.00 89.44 238 ASN A N 1
ATOM 1948 C CA . ASN A 1 238 ? 21.913 2.591 -23.115 1.00 89.44 238 ASN A CA 1
ATOM 1949 C C . ASN A 1 238 ? 21.119 3.184 -21.945 1.00 89.44 238 ASN A C 1
ATOM 1951 O O . ASN A 1 238 ? 19.966 3.573 -22.126 1.00 89.44 238 ASN A O 1
ATOM 1955 N N . ASP A 1 239 ? 21.708 3.212 -20.748 1.00 87.12 239 ASP A N 1
ATOM 1956 C CA . ASP A 1 239 ? 21.081 3.720 -19.516 1.00 87.12 239 ASP A CA 1
ATOM 1957 C C . ASP A 1 239 ? 19.655 3.196 -19.286 1.00 87.12 239 ASP A C 1
ATOM 1959 O O . ASP A 1 239 ? 18.719 3.951 -19.022 1.00 87.12 239 ASP A O 1
ATOM 1963 N N . PHE A 1 240 ? 19.479 1.877 -19.432 1.00 88.69 240 PHE A N 1
ATOM 1964 C CA . PHE A 1 240 ? 18.187 1.196 -19.284 1.00 88.69 240 PHE A CA 1
ATOM 1965 C C . PHE A 1 240 ? 17.086 1.694 -20.238 1.00 88.69 240 PHE A C 1
ATOM 1967 O O . PHE A 1 240 ? 15.897 1.486 -19.988 1.00 88.69 240 PHE A O 1
ATOM 1974 N N . ARG A 1 241 ? 17.462 2.352 -21.336 1.00 89.44 241 ARG A N 1
ATOM 1975 C CA . ARG A 1 241 ? 16.576 2.743 -22.435 1.00 89.44 241 ARG A 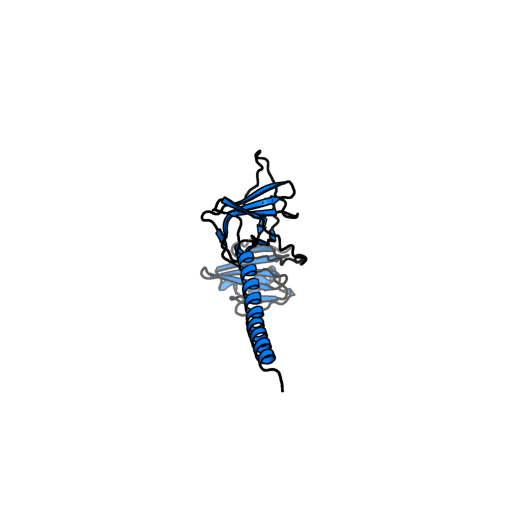CA 1
ATOM 1976 C C . ARG A 1 241 ? 16.929 1.952 -23.675 1.00 89.44 241 ARG A C 1
ATOM 1978 O O . ARG A 1 241 ? 18.082 1.581 -23.880 1.00 89.44 241 ARG A O 1
ATOM 1985 N N . VAL A 1 242 ? 15.925 1.732 -24.513 1.00 92.31 242 VAL A N 1
ATOM 1986 C CA . VAL A 1 242 ? 16.054 0.918 -25.717 1.00 92.31 242 VAL A CA 1
ATOM 1987 C C . VAL A 1 242 ? 15.876 1.784 -26.950 1.00 92.31 242 VAL A C 1
ATOM 1989 O O . VAL A 1 242 ? 14.911 2.541 -27.055 1.00 92.31 242 VAL A O 1
ATOM 1992 N N . LYS A 1 243 ? 16.793 1.648 -27.905 1.00 95.56 243 LYS A N 1
ATOM 1993 C CA . LYS A 1 243 ? 16.712 2.289 -29.217 1.00 95.56 243 LYS A CA 1
ATOM 1994 C C . LYS A 1 243 ? 16.818 1.221 -30.294 1.00 95.56 243 LYS A C 1
ATOM 1996 O O . LYS A 1 243 ? 17.768 0.448 -30.299 1.00 95.56 243 LYS A O 1
ATOM 2001 N N . LYS A 1 244 ? 15.877 1.186 -31.241 1.00 95.62 244 LYS A N 1
ATOM 2002 C CA . LYS A 1 244 ? 16.037 0.362 -32.447 1.00 95.62 244 LYS A CA 1
ATOM 2003 C C . LYS A 1 244 ? 17.191 0.932 -33.270 1.00 95.62 244 LYS A C 1
ATOM 2005 O O . LYS A 1 244 ? 17.130 2.094 -33.666 1.00 95.62 244 LYS A O 1
ATOM 2010 N N . VAL A 1 245 ? 18.219 0.127 -33.512 1.00 96.12 245 VAL A N 1
ATOM 2011 C CA . VAL A 1 245 ? 19.427 0.554 -34.235 1.00 96.12 245 VAL A CA 1
ATOM 2012 C C . VAL A 1 245 ? 19.603 -0.153 -35.572 1.00 96.12 245 VAL A C 1
ATOM 2014 O O . VAL A 1 245 ? 20.309 0.359 -36.431 1.00 96.12 245 VAL A O 1
ATOM 2017 N N . TYR A 1 246 ? 18.933 -1.288 -35.783 1.00 94.88 246 TYR A N 1
ATOM 2018 C CA . TYR A 1 246 ? 18.991 -2.004 -37.053 1.00 94.88 246 TYR A CA 1
ATOM 2019 C C . TYR A 1 246 ? 17.722 -2.813 -37.308 1.00 94.88 246 TYR A C 1
ATOM 2021 O O . TYR A 1 246 ? 17.155 -3.395 -36.386 1.00 94.88 246 TYR A O 1
ATOM 2029 N N . ASP A 1 247 ? 17.295 -2.865 -38.566 1.00 94.00 247 ASP A N 1
ATOM 2030 C CA . ASP A 1 247 ? 16.193 -3.696 -39.049 1.00 94.00 247 ASP A CA 1
ATOM 2031 C C . ASP A 1 247 ? 16.616 -4.289 -40.393 1.00 94.00 247 ASP A C 1
ATOM 2033 O O . ASP A 1 247 ? 16.798 -3.561 -41.370 1.00 94.00 247 ASP A O 1
ATOM 2037 N N . SER A 1 248 ? 16.800 -5.607 -40.436 1.00 91.62 248 SER A N 1
ATOM 2038 C CA . SER A 1 248 ? 17.277 -6.310 -41.639 1.00 91.62 248 SER A CA 1
ATOM 2039 C C . SER A 1 248 ? 16.351 -6.167 -42.851 1.00 91.62 248 SER A C 1
ATOM 2041 O O . SER A 1 248 ? 16.799 -6.371 -43.974 1.00 91.62 248 SER A O 1
ATOM 2043 N N . ARG A 1 249 ? 15.090 -5.764 -42.653 1.00 88.06 249 ARG A N 1
ATOM 2044 C CA . ARG A 1 249 ? 14.127 -5.529 -43.741 1.00 88.06 249 ARG A CA 1
ATOM 2045 C C . ARG A 1 249 ? 14.317 -4.183 -44.441 1.00 88.06 249 ARG A C 1
ATOM 2047 O O . ARG A 1 249 ? 13.776 -3.989 -45.524 1.00 88.06 249 ARG A O 1
ATOM 2054 N N . CYS A 1 250 ? 15.035 -3.244 -43.822 1.00 79.31 250 CYS A N 1
ATOM 2055 C CA . CYS A 1 250 ? 15.062 -1.837 -44.229 1.00 79.31 250 CYS A CA 1
ATOM 2056 C C . CYS A 1 250 ? 16.403 -1.378 -44.826 1.00 79.31 250 CYS A C 1
ATOM 2058 O O . CYS A 1 250 ? 16.686 -0.186 -44.748 1.00 79.31 250 CYS A O 1
ATOM 2060 N N . GLN A 1 251 ? 17.253 -2.262 -45.364 1.00 58.94 251 GLN A N 1
ATOM 2061 C CA . GLN A 1 251 ? 18.603 -1.862 -45.792 1.00 58.94 251 GLN A CA 1
ATOM 2062 C C . GLN A 1 251 ? 18.604 -0.680 -46.787 1.00 58.94 251 GLN A C 1
ATOM 2064 O O . GLN A 1 251 ? 18.284 -0.830 -47.963 1.00 58.94 251 GLN A O 1
ATOM 2069 N N . VAL A 1 252 ? 19.031 0.484 -46.285 1.00 41.47 252 VAL A N 1
ATOM 2070 C CA . VAL A 1 252 ? 19.774 1.517 -47.014 1.00 41.47 252 VAL A CA 1
ATOM 2071 C C . VAL A 1 252 ? 21.194 1.468 -46.449 1.00 41.47 252 VAL A C 1
ATOM 2073 O O . VAL A 1 252 ? 21.375 1.336 -45.238 1.00 41.47 252 VAL A O 1
ATOM 2076 N N . GLU A 1 253 ? 22.169 1.482 -47.349 1.00 40.00 253 GLU A N 1
ATOM 2077 C CA . GLU A 1 253 ? 23.607 1.288 -47.147 1.00 40.00 253 GLU A CA 1
ATOM 2078 C C . GLU A 1 253 ? 24.156 1.897 -45.842 1.00 40.00 253 GLU A C 1
ATOM 2080 O O . GLU A 1 253 ? 24.082 3.103 -45.610 1.00 40.00 253 GLU A O 1
ATOM 2085 N N . LEU A 1 254 ? 24.775 1.062 -44.999 1.00 42.50 254 LEU A N 1
ATOM 2086 C CA . LEU A 1 254 ? 25.675 1.529 -43.943 1.00 42.50 254 LEU A CA 1
ATOM 2087 C C . LEU A 1 254 ? 26.993 1.948 -44.610 1.00 42.50 254 LEU A C 1
ATOM 2089 O O . LEU A 1 254 ? 27.920 1.150 -44.733 1.00 42.50 254 LEU A O 1
ATOM 2093 N N . SER A 1 255 ? 27.059 3.185 -45.101 1.00 32.53 255 SER A N 1
ATOM 2094 C CA . SER A 1 255 ? 28.305 3.793 -45.567 1.00 32.53 255 SER A CA 1
ATOM 2095 C C . SER A 1 255 ? 29.170 4.200 -44.371 1.00 32.53 255 SER A C 1
ATOM 2097 O O . SER A 1 255 ? 28.718 4.945 -43.501 1.00 32.53 255 SER A O 1
ATOM 2099 N N . ASN A 1 256 ? 30.410 3.714 -44.357 1.00 36.84 256 ASN A N 1
ATOM 2100 C CA . ASN A 1 256 ? 31.456 4.054 -43.394 1.00 36.84 256 ASN A CA 1
ATOM 2101 C C . ASN A 1 256 ? 31.682 5.574 -43.283 1.00 36.84 256 ASN A C 1
ATOM 2103 O O . ASN A 1 256 ? 32.019 6.215 -44.280 1.00 36.84 256 ASN A O 1
ATOM 2107 N N . THR A 1 257 ? 31.604 6.103 -42.061 1.00 34.97 257 THR A N 1
ATOM 2108 C CA . THR A 1 257 ? 32.297 7.327 -41.612 1.00 34.97 257 THR A CA 1
ATOM 2109 C C . THR A 1 257 ? 32.767 7.136 -40.187 1.00 34.97 257 THR A C 1
ATOM 2111 O O . THR A 1 257 ? 31.947 6.632 -39.385 1.00 34.97 257 THR A O 1
#

Solvent-accessible surface area (backbone atoms only — not comparable to full-atom values): 15117 Å² total; per-residue (Å²): 132,82,59,67,70,58,54,52,53,52,51,56,51,49,58,54,59,64,51,48,60,58,54,51,52,52,50,52,51,51,53,51,53,51,48,36,49,69,53,88,48,37,33,35,36,62,43,80,45,84,46,98,60,36,56,36,77,35,80,28,32,42,35,37,73,22,65,47,70,43,48,33,27,32,38,33,37,35,37,77,91,68,51,77,43,78,65,44,78,43,86,73,56,48,74,44,44,52,63,34,73,45,81,50,88,59,79,91,67,81,66,44,59,50,98,87,65,47,87,43,69,69,69,75,88,58,75,65,47,47,34,35,33,33,69,90,76,50,74,46,73,44,42,83,76,50,80,68,88,63,74,71,73,93,68,75,88,86,83,39,72,57,97,87,41,75,56,53,94,55,43,36,32,42,32,44,37,30,40,96,94,41,79,44,59,34,40,33,26,60,71,14,45,47,49,52,97,71,43,64,90,74,51,44,67,45,57,49,89,46,66,41,73,68,48,48,54,47,51,36,58,79,70,47,55,57,79,76,38,81,44,43,34,38,26,40,45,57,95,69,39,81,43,83,74,45,49,68,86,66,82,68,84,90,73,91,128

Nearest PDB structures (foldseek):
  3umn-assembly3_C  TM=4.673E-01  e=1.005E-01  Homo sapiens
  3jt0-assembly1_A  TM=4.753E-01  e=8.295E-01  Homo sapiens
  4y2o-assembly1_A  TM=5.592E-01  e=1.350E+00  Escherichia coli ETEC H10407
  6k73-assembly1_A  TM=5.651E-01  e=1.350E+00  Escherichia coli
  4ncd-assembly1_A  TM=5.591E-01  e=2.320E+00  Escherichia coli P0301867.5